Protein AF-A0AAD9TLR4-F1 (afdb_monomer_lite)

Structure (mmCIF, N/CA/C/O backbone):
data_AF-A0AAD9TLR4-F1
#
_entry.id   AF-A0AAD9TLR4-F1
#
loop_
_atom_site.group_PDB
_atom_site.id
_atom_site.type_symbol
_atom_site.label_atom_id
_atom_site.label_alt_id
_atom_site.label_comp_id
_atom_site.label_asym_id
_atom_site.label_entity_id
_atom_site.label_seq_id
_atom_site.pdbx_PDB_ins_code
_atom_site.Cartn_x
_atom_site.Cartn_y
_atom_site.Cartn_z
_atom_site.occupancy
_atom_site.B_iso_or_equiv
_atom_site.auth_seq_id
_atom_site.auth_comp_id
_atom_site.auth_asym_id
_atom_site.auth_atom_id
_atom_site.pdbx_PDB_model_num
ATOM 1 N N . MET A 1 1 ? 1.396 5.818 16.612 1.00 67.19 1 MET A N 1
ATOM 2 C CA . MET A 1 1 ? 1.342 5.418 15.187 1.00 67.19 1 MET A CA 1
ATOM 3 C C . MET A 1 1 ? 2.373 4.332 14.927 1.00 67.19 1 MET A C 1
ATOM 5 O O . MET A 1 1 ? 3.537 4.523 15.244 1.00 67.19 1 MET A O 1
ATOM 9 N N . HIS A 1 2 ? 1.950 3.187 14.399 1.00 85.06 2 HIS A N 1
ATOM 10 C CA . HIS A 1 2 ? 2.661 1.913 14.571 1.00 85.06 2 HIS A CA 1
ATOM 11 C C . HIS A 1 2 ? 3.662 1.538 13.461 1.00 85.06 2 HIS A C 1
ATOM 13 O O . HIS A 1 2 ? 4.118 0.403 13.390 1.00 85.06 2 HIS A O 1
ATOM 19 N N . GLY A 1 3 ? 3.988 2.463 12.552 1.00 85.38 3 GLY A N 1
ATOM 20 C CA . GLY A 1 3 ? 4.931 2.200 11.453 1.00 85.38 3 GLY A CA 1
ATOM 21 C C . GLY A 1 3 ? 4.460 1.154 10.429 1.00 85.38 3 GLY A C 1
ATOM 22 O O . GLY A 1 3 ? 5.223 0.777 9.539 1.00 85.38 3 GLY A O 1
ATOM 23 N N . GLN A 1 4 ? 3.209 0.695 10.516 1.00 89.25 4 GLN A N 1
ATOM 24 C CA . GLN A 1 4 ? 2.625 -0.270 9.593 1.00 89.25 4 GLN A CA 1
ATOM 25 C C . GLN A 1 4 ? 2.175 0.443 8.312 1.00 89.25 4 GLN A C 1
ATOM 27 O O . GLN A 1 4 ? 1.105 1.042 8.250 1.00 89.25 4 GLN A O 1
ATOM 32 N N . LYS A 1 5 ? 3.021 0.401 7.282 1.00 91.56 5 LYS A N 1
ATOM 33 C CA . LYS A 1 5 ? 2.683 0.909 5.948 1.00 91.56 5 LYS A CA 1
ATOM 34 C C . LYS A 1 5 ? 1.992 -0.189 5.144 1.00 91.56 5 LYS A C 1
ATOM 36 O O . LYS A 1 5 ? 2.439 -1.335 5.156 1.00 91.56 5 LYS A O 1
ATOM 41 N N . GLY A 1 6 ? 0.936 0.180 4.430 1.00 91.25 6 GLY A N 1
ATOM 42 C CA . GLY A 1 6 ? 0.197 -0.697 3.528 1.00 91.25 6 GLY A CA 1
ATOM 43 C C . GLY A 1 6 ? -0.170 0.031 2.241 1.00 91.25 6 GLY A C 1
ATOM 44 O O . GLY A 1 6 ? -0.122 1.260 2.178 1.00 91.25 6 GLY A O 1
ATOM 45 N N . VAL A 1 7 ? -0.517 -0.741 1.217 1.00 94.00 7 VAL A N 1
ATOM 46 C CA . VAL A 1 7 ? -1.128 -0.244 -0.019 1.00 94.00 7 VAL A CA 1
ATOM 47 C C . VAL A 1 7 ? -2.576 -0.712 -0.072 1.00 94.00 7 VAL A C 1
ATOM 49 O O . VAL A 1 7 ? -2.921 -1.739 0.514 1.00 94.00 7 VAL A O 1
ATOM 52 N N . LEU A 1 8 ? -3.420 0.038 -0.771 1.00 93.94 8 LEU A N 1
ATOM 53 C CA . LEU A 1 8 ? -4.795 -0.360 -1.032 1.00 93.94 8 LEU A CA 1
ATOM 54 C C . LEU A 1 8 ? -4.791 -1.504 -2.053 1.00 93.94 8 LEU A C 1
ATOM 56 O O . LEU A 1 8 ? -4.440 -1.289 -3.210 1.00 93.94 8 LEU A O 1
ATOM 60 N N . GLY A 1 9 ? -5.109 -2.719 -1.606 1.00 93.50 9 GLY A N 1
ATOM 61 C CA . GLY A 1 9 ? -5.111 -3.906 -2.468 1.00 93.50 9 GLY A CA 1
ATOM 62 C C . GLY A 1 9 ? -6.435 -4.127 -3.195 1.00 93.50 9 GLY A C 1
ATOM 63 O O . GLY A 1 9 ? -6.440 -4.595 -4.328 1.00 93.50 9 GLY A O 1
ATOM 64 N N . PHE A 1 10 ? -7.548 -3.786 -2.547 1.00 93.81 10 PHE A N 1
ATOM 65 C CA . PHE A 1 10 ? -8.885 -4.036 -3.062 1.00 93.81 10 PHE A CA 1
ATOM 66 C C . PHE A 1 10 ? -9.853 -2.952 -2.589 1.00 93.81 10 PHE A C 1
ATOM 68 O O . PHE A 1 10 ? -9.778 -2.514 -1.439 1.00 93.81 10 PHE A O 1
ATOM 75 N N . LEU A 1 11 ? -10.722 -2.517 -3.498 1.00 94.56 11 LEU A N 1
ATOM 76 C CA . LEU A 1 11 ? -11.818 -1.591 -3.245 1.00 94.56 11 LEU A CA 1
ATOM 77 C C . LEU A 1 11 ? -13.112 -2.341 -3.493 1.00 94.56 11 LEU A C 1
ATOM 79 O O . LEU A 1 11 ? -13.266 -2.966 -4.537 1.00 94.56 11 LEU A O 1
ATOM 83 N N . GLU A 1 12 ? -14.017 -2.258 -2.534 1.00 94.12 12 GLU A N 1
ATOM 84 C CA . GLU A 1 12 ? -15.252 -3.020 -2.541 1.00 94.12 12 GLU A CA 1
ATOM 85 C C . GLU A 1 12 ? -16.408 -2.123 -2.102 1.00 94.12 12 GLU A C 1
ATOM 87 O O . GLU A 1 12 ? -16.204 -1.145 -1.375 1.00 94.12 12 GLU A O 1
ATOM 92 N N . SER A 1 13 ? -17.617 -2.445 -2.553 1.00 94.75 13 SER A N 1
ATOM 93 C CA . SER A 1 13 ? -18.829 -1.734 -2.149 1.00 94.75 13 SER A CA 1
ATOM 94 C C . SER A 1 13 ? -19.187 -2.034 -0.691 1.00 94.75 13 SER A C 1
ATOM 96 O O . SER A 1 13 ? -18.968 -3.138 -0.193 1.00 94.75 13 SER A O 1
ATOM 98 N N . GLN A 1 14 ? -19.796 -1.062 -0.003 1.00 91.25 14 GLN A N 1
ATOM 99 C CA . GLN A 1 14 ? -20.159 -1.169 1.418 1.00 91.25 14 GLN A CA 1
ATOM 100 C C . GLN A 1 14 ? -21.026 -2.405 1.732 1.00 91.25 14 GLN A C 1
ATOM 102 O O . GLN A 1 14 ? -20.881 -3.005 2.793 1.00 91.25 14 GLN A O 1
ATOM 107 N N . GLU A 1 15 ? -21.893 -2.806 0.800 1.00 90.00 15 GLU A N 1
ATOM 108 C CA . GLU A 1 15 ? -22.786 -3.971 0.908 1.00 90.00 15 GLU A CA 1
ATOM 109 C C . GLU A 1 15 ? -22.059 -5.311 1.096 1.00 90.00 15 GLU A C 1
ATOM 111 O O . GLU A 1 15 ? -22.599 -6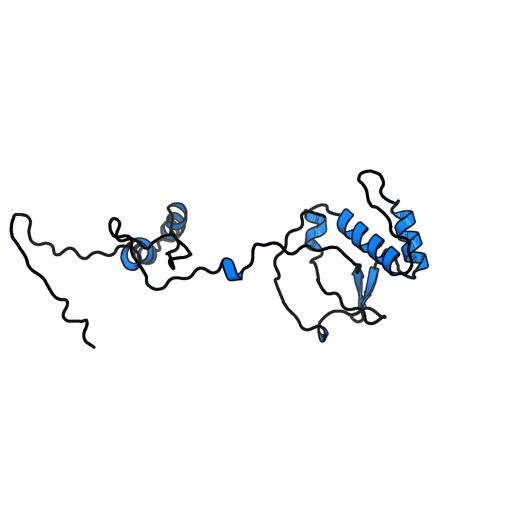.225 1.715 1.00 90.00 15 GLU A O 1
ATOM 116 N N . ASN A 1 16 ? -20.820 -5.415 0.614 1.00 89.94 16 ASN A N 1
ATOM 117 C CA . ASN A 1 16 ? -20.020 -6.635 0.692 1.00 89.94 16 ASN A CA 1
ATOM 118 C C . ASN A 1 16 ? -19.161 -6.693 1.969 1.00 89.94 16 ASN A C 1
ATOM 120 O O . ASN A 1 16 ? -18.544 -7.723 2.262 1.00 89.94 16 ASN A O 1
ATOM 124 N N . PHE A 1 17 ? -19.110 -5.612 2.755 1.00 90.88 17 PHE A N 1
ATOM 125 C CA . PHE A 1 17 ? -18.372 -5.594 4.013 1.00 90.88 17 PHE A CA 1
ATOM 126 C C . PHE A 1 17 ? -19.156 -6.258 5.155 1.00 90.88 17 PHE A C 1
ATOM 128 O O . PHE A 1 17 ? -20.384 -6.186 5.225 1.00 90.88 17 PHE A O 1
ATOM 135 N N . PRO A 1 18 ? -18.453 -6.878 6.120 1.00 89.88 18 PRO A N 1
ATOM 136 C CA . PRO A 1 18 ? -19.094 -7.382 7.322 1.00 89.88 18 PRO A CA 1
ATOM 137 C C . PRO A 1 18 ? -19.603 -6.220 8.182 1.00 89.88 18 PRO A C 1
ATOM 139 O O . PRO A 1 18 ? -18.834 -5.330 8.544 1.00 89.88 18 PRO A O 1
ATOM 142 N N . PHE A 1 19 ? -20.874 -6.275 8.571 1.00 89.69 19 PHE A N 1
ATOM 143 C CA . PHE A 1 19 ? -21.489 -5.296 9.464 1.00 89.69 19 PHE A CA 1
ATOM 144 C C . PHE A 1 19 ? -21.692 -5.854 10.878 1.00 89.69 19 PHE A C 1
ATOM 146 O O . PHE A 1 19 ? -21.938 -7.051 11.082 1.00 89.69 19 PHE A O 1
ATOM 153 N N . ALA A 1 20 ? -21.562 -4.968 11.863 1.00 87.88 20 ALA A N 1
ATOM 154 C CA . ALA A 1 20 ? -21.878 -5.228 13.262 1.00 87.88 20 ALA A CA 1
ATOM 155 C C . ALA A 1 20 ? -23.398 -5.330 13.491 1.00 87.88 20 ALA A C 1
ATOM 157 O O . ALA A 1 20 ? -24.192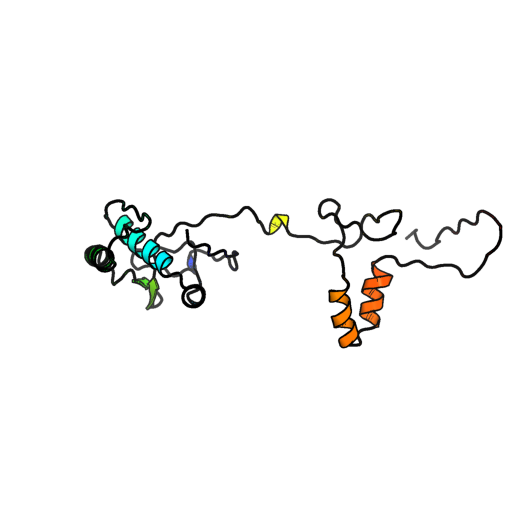 -4.921 12.646 1.00 87.88 20 ALA A O 1
ATOM 158 N N . ILE A 1 21 ? -23.821 -5.814 14.663 1.00 85.25 21 ILE A N 1
ATOM 159 C CA . ILE A 1 21 ? -25.248 -5.920 15.043 1.00 85.25 21 ILE A CA 1
ATOM 160 C C . ILE A 1 21 ? -25.938 -4.543 15.019 1.00 85.25 21 ILE A C 1
ATOM 162 O O . ILE A 1 21 ? -27.121 -4.425 14.722 1.00 85.25 21 ILE A O 1
ATOM 166 N N . GLN A 1 22 ? -25.171 -3.494 15.289 1.00 85.25 22 GLN A N 1
ATOM 167 C CA . GLN A 1 22 ? -25.566 -2.093 15.313 1.00 85.25 22 GLN A CA 1
ATOM 168 C C . GLN A 1 22 ? -25.554 -1.463 13.908 1.00 85.25 22 GLN A C 1
ATOM 170 O O . GLN A 1 22 ? -25.827 -0.276 13.775 1.00 85.25 22 GLN A O 1
ATOM 175 N N . GLY A 1 23 ? -25.205 -2.227 12.865 1.00 88.38 23 GLY A N 1
ATOM 176 C CA . GLY A 1 23 ? -25.118 -1.755 11.481 1.00 88.38 23 GLY A CA 1
ATOM 177 C C . GLY A 1 23 ? -23.812 -1.038 11.125 1.00 88.38 23 GLY A C 1
ATOM 178 O O . GLY A 1 23 ? -23.711 -0.468 10.044 1.00 88.38 23 GLY A O 1
ATOM 179 N N . ILE A 1 24 ? -22.803 -1.055 12.004 1.00 89.69 24 ILE A N 1
ATOM 180 C CA . ILE A 1 24 ? -21.504 -0.419 11.739 1.00 89.69 24 ILE A CA 1
ATOM 181 C C . ILE A 1 24 ? -20.732 -1.245 10.711 1.00 89.69 24 ILE A C 1
ATOM 183 O O . ILE A 1 24 ? -20.536 -2.448 10.896 1.00 89.69 24 ILE A O 1
ATOM 187 N N . VAL A 1 25 ? -20.267 -0.579 9.657 1.00 91.88 25 VAL A N 1
ATOM 188 C CA . VAL A 1 25 ? -19.442 -1.157 8.593 1.00 91.88 25 VAL A CA 1
ATOM 189 C C . VAL A 1 25 ? -18.025 -0.581 8.707 1.00 91.88 25 VAL A C 1
ATOM 191 O O . VAL A 1 25 ? -17.897 0.625 8.917 1.00 91.88 25 VAL A O 1
ATOM 194 N N . PRO A 1 26 ? -16.958 -1.394 8.620 1.00 91.62 26 PRO A N 1
ATOM 195 C CA . PRO A 1 26 ? -15.590 -0.892 8.698 1.00 91.62 26 PRO A CA 1
ATOM 196 C C . PRO A 1 26 ? -15.157 -0.201 7.397 1.00 91.62 26 PRO A C 1
ATOM 198 O O . PRO A 1 26 ? -15.421 -0.708 6.311 1.00 91.62 26 PRO A O 1
ATOM 201 N N . ASP A 1 27 ? -14.396 0.889 7.516 1.00 92.25 27 ASP A N 1
ATOM 202 C CA . ASP A 1 27 ? -13.810 1.586 6.358 1.00 92.25 27 ASP A CA 1
ATOM 203 C C . ASP A 1 27 ? -12.552 0.888 5.812 1.00 92.25 27 ASP A C 1
ATOM 205 O O . ASP A 1 27 ? -12.273 0.901 4.615 1.00 92.25 27 ASP A O 1
ATOM 209 N N . VAL A 1 28 ? -11.748 0.298 6.705 1.00 92.31 28 VAL A N 1
ATOM 210 C CA . VAL A 1 28 ? -10.468 -0.343 6.373 1.00 92.31 28 VAL A CA 1
ATOM 211 C C . VAL A 1 28 ? -10.392 -1.705 7.048 1.00 92.31 28 VAL A C 1
ATOM 213 O O . VAL A 1 28 ? -10.573 -1.826 8.259 1.00 92.31 28 VAL A O 1
ATOM 216 N N . VAL A 1 29 ? -10.061 -2.732 6.265 1.00 91.38 29 VAL A N 1
ATOM 217 C CA . VAL A 1 29 ? -9.843 -4.098 6.752 1.00 91.38 29 VAL A CA 1
ATOM 218 C C . VAL A 1 29 ? -8.363 -4.441 6.651 1.00 91.38 29 VAL A C 1
ATOM 220 O O . VAL A 1 29 ? -7.744 -4.306 5.597 1.00 91.38 29 VAL A O 1
ATOM 223 N N . ILE A 1 30 ? -7.792 -4.899 7.764 1.00 90.38 30 ILE A N 1
ATOM 224 C CA . ILE A 1 30 ? -6.380 -5.274 7.865 1.00 90.38 30 ILE A CA 1
ATOM 225 C C . ILE A 1 30 ? -6.276 -6.784 8.045 1.00 90.38 30 ILE A C 1
ATOM 227 O O . ILE A 1 30 ? -6.996 -7.389 8.838 1.00 90.38 30 ILE A O 1
ATOM 231 N N . ASN A 1 31 ? -5.338 -7.393 7.324 1.00 90.12 31 ASN A N 1
ATOM 232 C CA . ASN A 1 31 ? -5.044 -8.812 7.458 1.00 90.12 31 ASN A CA 1
ATOM 233 C C . ASN A 1 31 ? -4.431 -9.120 8.847 1.00 90.12 31 ASN A C 1
ATOM 235 O O . ASN A 1 31 ? -3.390 -8.540 9.185 1.00 90.12 31 ASN A O 1
ATOM 239 N N . PRO A 1 32 ? -4.992 -10.071 9.626 1.00 89.31 32 PRO A N 1
ATOM 240 C CA . PRO A 1 32 ? -4.458 -10.442 10.936 1.00 89.31 32 PRO A CA 1
ATOM 241 C C . PRO A 1 32 ? -3.020 -10.981 10.898 1.00 89.31 32 PRO A C 1
ATOM 243 O O . PRO A 1 32 ? -2.297 -10.857 11.886 1.00 89.31 32 PRO A O 1
ATOM 246 N N . HIS A 1 33 ? -2.555 -11.523 9.767 1.00 89.31 33 HIS A N 1
ATOM 247 C CA . HIS A 1 33 ? -1.186 -12.038 9.636 1.00 89.31 33 HIS A CA 1
ATOM 248 C C . HIS A 1 33 ? -0.101 -10.974 9.853 1.00 89.31 33 HIS A C 1
ATOM 250 O O . HIS A 1 33 ? 1.045 -11.309 10.156 1.00 89.31 33 HIS A O 1
ATOM 256 N N . ALA A 1 34 ? -0.443 -9.689 9.738 1.00 85.50 34 ALA A N 1
ATOM 257 C CA . ALA A 1 34 ? 0.519 -8.614 9.915 1.00 85.50 34 ALA A CA 1
ATOM 258 C C . ALA A 1 34 ? 0.896 -8.350 11.387 1.00 85.50 34 ALA A C 1
ATOM 260 O O . ALA A 1 34 ? 1.931 -7.727 11.626 1.00 85.50 34 ALA A O 1
ATOM 261 N N . PHE A 1 35 ? 0.108 -8.820 12.363 1.00 87.00 35 PHE A N 1
ATOM 262 C CA . PHE A 1 35 ? 0.340 -8.525 13.784 1.00 87.00 35 PHE A CA 1
ATOM 263 C C . PHE A 1 35 ? 1.389 -9.426 14.454 1.00 87.00 35 PHE A C 1
ATOM 265 O O . PHE A 1 35 ? 2.285 -8.871 15.094 1.00 87.00 35 PHE A O 1
ATOM 272 N N . PRO A 1 36 ? 1.363 -10.771 14.301 1.00 88.06 36 PRO A N 1
ATOM 273 C CA . PRO A 1 36 ? 2.336 -11.639 14.967 1.00 88.06 36 PRO A CA 1
ATOM 274 C C . PRO A 1 36 ? 3.767 -11.394 14.485 1.00 88.06 36 PRO A C 1
ATOM 276 O O . PRO A 1 36 ? 4.684 -11.287 15.292 1.00 88.06 36 PRO A O 1
ATOM 279 N N . SER A 1 37 ? 3.951 -11.245 13.169 1.00 86.31 37 SER A N 1
ATOM 280 C CA . SER A 1 37 ? 5.276 -11.070 12.561 1.00 86.31 37 SER A CA 1
ATOM 281 C C . SER A 1 37 ? 5.928 -9.736 12.926 1.00 86.31 37 SER A C 1
ATOM 283 O O . SER A 1 37 ? 7.147 -9.673 13.055 1.00 86.31 37 SER A O 1
ATOM 285 N N . ARG A 1 38 ? 5.135 -8.671 13.092 1.00 85.00 38 ARG A N 1
ATOM 286 C CA . ARG A 1 38 ? 5.650 -7.321 13.362 1.00 85.00 38 ARG A CA 1
ATOM 287 C C . ARG A 1 38 ? 5.657 -6.953 14.843 1.00 85.00 38 ARG A C 1
ATOM 289 O O . ARG A 1 38 ? 6.166 -5.891 15.175 1.00 85.00 38 ARG A O 1
ATOM 296 N N . GLN A 1 39 ? 5.091 -7.804 15.704 1.00 86.75 39 GLN A N 1
ATOM 297 C CA . GLN A 1 39 ? 5.020 -7.605 17.154 1.00 86.75 39 GLN A CA 1
ATOM 298 C C . GLN A 1 39 ? 4.444 -6.229 17.538 1.00 86.75 39 GLN A C 1
ATOM 300 O O . GLN A 1 39 ? 5.035 -5.478 18.308 1.00 86.75 39 GLN A O 1
ATOM 305 N N . ILE A 1 40 ? 3.259 -5.903 17.003 1.00 86.94 40 ILE A N 1
ATOM 306 C CA . ILE A 1 40 ? 2.573 -4.616 17.233 1.00 86.94 40 ILE A CA 1
ATOM 307 C C . ILE A 1 40 ? 1.262 -4.822 18.025 1.00 86.94 40 ILE A C 1
ATOM 309 O O . ILE A 1 40 ? 0.172 -4.611 17.488 1.00 86.94 40 ILE A O 1
ATOM 313 N N . PRO A 1 41 ? 1.313 -5.236 19.306 1.00 86.56 41 PRO A N 1
ATOM 314 C CA . PRO A 1 41 ? 0.107 -5.389 20.126 1.00 86.56 41 PRO A CA 1
ATOM 315 C C . PRO A 1 41 ? -0.538 -4.038 20.474 1.00 86.56 41 PRO A C 1
ATOM 317 O O . PRO A 1 41 ? -1.745 -3.966 20.700 1.00 86.56 41 PRO A O 1
ATOM 320 N N . ALA A 1 42 ? 0.248 -2.959 20.471 1.00 87.75 42 ALA A N 1
ATOM 321 C CA . ALA A 1 42 ? -0.211 -1.615 20.809 1.00 87.75 42 ALA A CA 1
ATOM 322 C C . ALA A 1 42 ? -1.300 -1.091 19.854 1.00 87.75 42 ALA A C 1
ATOM 324 O O . ALA A 1 42 ? -2.201 -0.389 20.292 1.00 87.75 42 ALA A O 1
ATOM 325 N N . GLN A 1 43 ? -1.302 -1.504 18.582 1.00 89.62 43 GLN A N 1
ATOM 326 C CA . GLN A 1 43 ? -2.343 -1.106 17.627 1.00 89.62 43 GLN A CA 1
ATOM 327 C C . GLN A 1 43 ? -3.699 -1.745 17.939 1.00 89.62 43 GLN A C 1
ATOM 329 O O . GLN A 1 43 ? -4.738 -1.110 17.780 1.00 89.62 43 GLN A O 1
ATOM 334 N N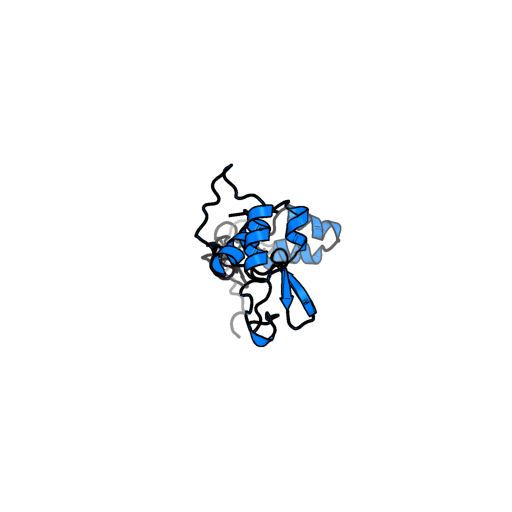 . LEU A 1 44 ? -3.698 -2.991 18.426 1.00 88.81 44 LEU A N 1
ATOM 335 C CA . LEU A 1 44 ? -4.921 -3.635 18.911 1.00 88.81 44 LEU A CA 1
ATOM 336 C C . LEU A 1 44 ? -5.407 -2.961 20.195 1.00 88.81 44 LEU A C 1
ATOM 338 O O . LEU A 1 44 ? -6.611 -2.783 20.376 1.00 88.81 44 LEU A O 1
ATOM 342 N N . LEU A 1 45 ? -4.476 -2.571 21.069 1.00 88.88 45 LEU A N 1
ATOM 343 C CA . LEU A 1 45 ? -4.797 -1.853 22.297 1.00 88.88 45 LEU A CA 1
ATOM 344 C C . LEU A 1 45 ? -5.395 -0.470 22.004 1.00 88.88 45 LEU A C 1
ATOM 346 O O . LEU A 1 45 ? -6.391 -0.105 22.620 1.00 88.88 45 LEU A O 1
ATOM 350 N N . GLU A 1 46 ? -4.842 0.255 21.029 1.00 90.19 46 GLU A N 1
ATOM 351 C CA . GLU A 1 46 ? -5.359 1.536 20.536 1.00 90.19 46 GLU A CA 1
ATOM 352 C C . GLU A 1 46 ? -6.795 1.380 20.021 1.00 90.19 46 GLU A C 1
ATOM 354 O O . GLU A 1 46 ? -7.676 2.128 20.440 1.00 90.19 46 GLU A O 1
ATOM 359 N N . ALA A 1 47 ? -7.060 0.367 19.188 1.00 90.69 47 ALA A N 1
ATOM 360 C CA . ALA A 1 47 ? -8.401 0.098 18.668 1.00 90.69 47 ALA A CA 1
ATOM 361 C C . ALA A 1 47 ? -9.406 -0.235 19.789 1.00 90.69 47 ALA A C 1
ATOM 363 O O . ALA A 1 47 ? -10.535 0.265 19.795 1.00 90.69 47 ALA A O 1
ATOM 364 N N . ALA A 1 48 ? -8.995 -1.055 20.763 1.00 90.31 48 ALA A N 1
ATOM 365 C CA . ALA A 1 48 ? -9.815 -1.429 21.914 1.00 90.31 48 ALA A CA 1
ATOM 366 C C . ALA A 1 48 ? -10.110 -0.226 22.825 1.00 90.31 48 ALA A C 1
ATOM 368 O O . ALA A 1 48 ? -11.257 -0.000 23.220 1.00 90.31 48 ALA A O 1
ATOM 369 N N . LEU A 1 49 ? -9.090 0.581 23.124 1.00 90.31 49 LEU A N 1
ATOM 370 C CA . LEU A 1 49 ? -9.224 1.797 23.914 1.00 90.31 49 LEU A CA 1
ATOM 371 C C . LEU A 1 49 ? -10.110 2.824 23.198 1.00 90.31 49 LEU A C 1
ATOM 373 O O . LEU A 1 49 ? -11.041 3.356 23.801 1.00 90.31 49 LEU A O 1
ATOM 377 N N . GLY A 1 50 ? -9.862 3.060 21.910 1.00 91.06 50 GLY A N 1
ATOM 378 C CA . GLY A 1 50 ? -10.639 3.969 21.075 1.00 91.06 50 GLY A CA 1
ATOM 379 C C . GLY A 1 50 ? -12.117 3.586 21.035 1.00 91.06 50 GLY A C 1
ATOM 380 O O . GLY A 1 50 ? -12.981 4.453 21.168 1.00 91.06 50 GLY A O 1
ATOM 381 N N . LYS A 1 51 ? -12.428 2.286 20.957 1.00 90.69 51 LYS A N 1
ATOM 382 C CA . LYS A 1 51 ? -13.810 1.793 21.026 1.00 90.69 51 LYS A CA 1
ATOM 383 C C . LYS A 1 51 ? -14.454 2.060 22.381 1.00 90.69 51 LYS A C 1
ATOM 385 O O . LYS A 1 51 ? -15.578 2.554 22.435 1.00 90.69 51 LYS A O 1
ATOM 390 N N . GLY A 1 52 ? -13.736 1.787 23.470 1.00 90.00 52 GLY A N 1
ATOM 391 C CA . GLY A 1 52 ? -14.211 2.093 24.818 1.00 90.00 52 GLY A CA 1
ATOM 392 C C . GLY A 1 52 ? -14.498 3.585 25.017 1.00 90.00 52 GLY A C 1
ATOM 393 O O . GLY A 1 52 ? -15.429 3.934 25.740 1.00 90.00 52 GLY A O 1
ATOM 394 N N . ILE A 1 53 ? -13.719 4.470 24.386 1.00 90.50 53 ILE A N 1
ATOM 395 C CA . ILE A 1 53 ? -13.944 5.923 24.409 1.00 90.50 53 ILE A CA 1
ATOM 396 C C . ILE A 1 53 ? -15.183 6.286 23.581 1.00 90.50 53 ILE A C 1
ATOM 398 O O . ILE A 1 53 ? -16.056 6.991 24.080 1.00 90.50 53 ILE A O 1
ATOM 402 N N . ALA A 1 54 ? -15.313 5.747 22.366 1.00 89.75 54 ALA A N 1
ATOM 403 C CA . ALA A 1 54 ? -16.459 5.999 21.489 1.00 89.75 54 ALA A CA 1
ATOM 404 C C . ALA A 1 54 ? -17.807 5.583 22.110 1.00 89.75 54 ALA A C 1
ATOM 406 O O . ALA A 1 54 ? -18.824 6.219 21.855 1.00 89.75 54 ALA A O 1
ATOM 407 N N . CYS A 1 55 ? -17.816 4.558 22.966 1.00 87.25 55 CYS A N 1
ATOM 408 C CA . CYS A 1 55 ? -19.020 4.058 23.639 1.00 87.25 55 CYS A CA 1
ATOM 409 C C . CYS A 1 55 ? -19.381 4.809 24.941 1.00 87.25 55 CYS A C 1
ATOM 411 O O . CYS A 1 55 ? -20.144 4.287 25.749 1.00 87.25 55 CYS A O 1
ATOM 413 N N . GLY A 1 56 ? -18.832 6.009 25.169 1.00 84.00 56 GLY A N 1
ATOM 414 C CA . GLY A 1 56 ? -19.135 6.841 26.347 1.00 84.00 56 GLY A CA 1
ATOM 415 C C . GLY A 1 56 ? -18.001 6.944 27.370 1.00 84.00 56 GLY A C 1
ATOM 416 O O . GLY A 1 56 ? -18.227 7.312 28.522 1.00 84.00 56 GLY A O 1
ATOM 417 N N . GLY A 1 57 ? -16.774 6.606 26.975 1.00 82.12 57 GLY A N 1
ATOM 418 C CA . GLY A 1 57 ? -15.590 6.802 27.804 1.00 82.12 57 GLY A CA 1
ATOM 419 C C . GLY A 1 57 ? -15.021 8.217 27.723 1.00 82.12 57 GLY A C 1
ATOM 420 O O . GLY A 1 57 ? -15.226 8.948 26.759 1.00 82.12 57 GLY A O 1
ATOM 421 N N . LEU A 1 58 ? -14.230 8.588 28.729 1.00 83.31 58 LEU A N 1
ATOM 422 C CA . LEU A 1 58 ? -13.465 9.835 28.717 1.00 83.31 58 LEU A CA 1
ATOM 423 C C . LEU A 1 58 ? -12.265 9.721 27.774 1.00 83.31 58 LEU A C 1
ATOM 425 O O . LEU A 1 58 ? -11.652 8.657 27.668 1.00 83.31 58 LEU A O 1
ATOM 429 N N . LYS A 1 59 ? -11.887 10.837 27.142 1.00 84.31 59 LYS A N 1
ATOM 430 C CA . LYS A 1 59 ? -10.653 10.930 26.355 1.00 84.31 59 LYS A CA 1
ATOM 431 C C . LYS A 1 59 ? -9.462 10.539 27.234 1.00 84.31 59 LYS A C 1
ATOM 433 O O . LYS A 1 59 ? -9.245 11.140 28.284 1.00 84.31 59 LYS A O 1
ATOM 438 N N . LYS A 1 60 ? -8.689 9.547 26.792 1.00 83.31 60 LYS A N 1
ATOM 439 C CA . LYS A 1 60 ? -7.454 9.117 27.455 1.00 83.31 60 LYS A CA 1
ATOM 440 C C . LYS A 1 60 ? -6.251 9.494 26.604 1.00 83.31 60 LYS A C 1
ATOM 442 O O . LYS A 1 60 ? -6.314 9.446 25.377 1.00 83.31 60 LYS A O 1
ATOM 447 N N . TYR A 1 61 ? -5.177 9.882 27.275 1.00 83.88 61 TYR A N 1
ATOM 448 C CA . TYR A 1 61 ? -3.878 10.087 26.655 1.00 83.88 61 TYR A CA 1
ATOM 449 C C . TYR A 1 61 ? -3.064 8.816 26.847 1.00 83.88 61 TYR A C 1
ATOM 451 O O . TYR A 1 61 ? -2.972 8.318 27.965 1.00 83.88 61 TYR A O 1
ATOM 459 N N . ASP A 1 62 ? -2.508 8.302 25.758 1.00 81.75 62 ASP A N 1
ATOM 460 C CA . ASP A 1 62 ? -1.598 7.160 25.777 1.00 81.75 62 ASP A CA 1
ATOM 461 C C . ASP A 1 62 ? -0.174 7.688 25.580 1.00 81.75 62 ASP A C 1
ATOM 463 O O . ASP A 1 62 ? 0.396 7.638 24.489 1.00 81.75 62 ASP A O 1
ATOM 467 N N . SER A 1 63 ? 0.350 8.360 26.611 1.00 85.69 63 SER A N 1
ATOM 468 C CA . SER A 1 63 ? 1.723 8.860 26.581 1.00 85.69 63 SER A CA 1
ATOM 469 C C . SER A 1 63 ? 2.703 7.716 26.859 1.00 85.69 63 SER A C 1
ATOM 471 O O . SER A 1 63 ? 2.349 6.742 27.534 1.00 85.69 63 SER A O 1
ATOM 473 N N . PRO A 1 64 ? 3.954 7.813 26.370 1.00 83.06 64 PRO A N 1
ATOM 474 C CA . PRO A 1 64 ? 4.972 6.823 26.688 1.00 83.06 64 PRO A CA 1
ATOM 475 C C . PRO A 1 64 ? 5.052 6.602 28.204 1.00 83.06 64 PRO A C 1
ATOM 477 O O . PRO A 1 64 ? 5.129 7.565 28.965 1.00 83.06 64 PRO A O 1
ATOM 480 N N . PHE A 1 65 ? 5.028 5.336 28.630 1.00 81.75 65 PHE A N 1
ATOM 481 C CA . PHE A 1 65 ? 5.121 4.900 30.033 1.00 81.75 65 PHE A CA 1
ATOM 482 C C . PHE A 1 65 ? 3.922 5.222 30.950 1.00 81.75 65 PHE A C 1
ATOM 484 O O . PHE A 1 65 ? 3.938 4.810 32.107 1.00 81.75 65 PHE A O 1
ATOM 491 N N . SER A 1 66 ? 2.864 5.882 30.463 1.00 78.31 66 SER A N 1
ATOM 492 C CA . SER A 1 66 ? 1.630 6.151 31.227 1.00 78.31 66 SER A CA 1
ATOM 493 C C . SER A 1 66 ? 0.405 5.542 30.541 1.00 78.31 66 SER A C 1
ATOM 495 O O . SER A 1 66 ? -0.602 6.197 30.278 1.00 78.31 66 SER A O 1
ATOM 497 N N . THR A 1 67 ? 0.506 4.259 30.211 1.00 72.00 67 THR A N 1
ATOM 498 C CA . THR A 1 67 ? -0.552 3.549 29.495 1.00 72.00 67 THR A CA 1
ATOM 499 C C . THR A 1 67 ? -1.614 3.040 30.475 1.00 72.00 67 THR A C 1
ATOM 501 O O . THR A 1 67 ? -1.253 2.451 31.502 1.00 72.00 67 THR A O 1
ATOM 504 N N . PRO A 1 68 ? -2.920 3.191 30.187 1.00 77.56 68 PRO A N 1
ATOM 505 C CA . PRO A 1 68 ? -3.958 2.572 31.004 1.00 77.56 68 PRO A CA 1
ATOM 506 C C . PRO A 1 68 ? -3.770 1.049 31.046 1.00 77.56 68 PRO A C 1
ATOM 508 O O . PRO A 1 68 ? -3.442 0.429 30.035 1.00 77.56 68 PRO A O 1
ATOM 511 N N . SER A 1 69 ? -3.987 0.438 32.216 1.00 84.62 69 SER A N 1
ATOM 512 C CA . SER A 1 69 ? -3.860 -1.014 32.358 1.00 84.62 69 SER A CA 1
ATOM 513 C C . SER A 1 69 ? -4.842 -1.745 31.437 1.00 84.62 69 SER A C 1
ATOM 515 O O . SER A 1 69 ? -5.967 -1.292 31.199 1.00 84.62 69 SER A O 1
ATOM 517 N N . PHE A 1 70 ? -4.422 -2.904 30.929 1.00 84.69 70 PHE A N 1
ATOM 518 C CA . PHE A 1 70 ? -5.252 -3.756 30.075 1.00 84.69 70 PHE A CA 1
ATOM 519 C C . PHE A 1 70 ? -6.603 -4.093 30.730 1.00 84.69 70 PHE A C 1
ATOM 521 O O . PHE A 1 70 ? -7.647 -4.084 30.071 1.00 84.69 70 PHE A O 1
ATOM 528 N N . ASP A 1 71 ? -6.598 -4.309 32.045 1.00 87.56 71 ASP A N 1
ATOM 529 C CA . ASP A 1 71 ? -7.802 -4.597 32.824 1.00 87.56 71 ASP A CA 1
ATOM 530 C C . ASP A 1 71 ? -8.762 -3.406 32.859 1.00 87.56 71 ASP A C 1
ATOM 532 O O . ASP A 1 71 ? -9.969 -3.581 32.701 1.00 87.56 71 ASP A O 1
ATOM 536 N N . ALA A 1 72 ? -8.245 -2.178 32.974 1.00 86.62 72 ALA A N 1
ATOM 537 C CA . ALA A 1 72 ? -9.072 -0.975 32.951 1.00 86.62 72 ALA A CA 1
ATOM 538 C C . ALA A 1 72 ? -9.749 -0.765 31.587 1.00 86.62 72 ALA A C 1
ATOM 540 O O . ALA A 1 72 ? -10.899 -0.325 31.529 1.00 86.62 72 ALA A O 1
ATOM 541 N N . ILE A 1 73 ? -9.059 -1.089 30.487 1.00 87.50 73 ILE A N 1
ATOM 542 C CA . ILE A 1 73 ? -9.632 -1.041 29.132 1.00 87.50 73 ILE A CA 1
ATOM 543 C C . ILE A 1 73 ? -10.699 -2.128 28.974 1.00 87.50 73 ILE A C 1
ATOM 545 O O . ILE A 1 73 ? -11.789 -1.866 28.464 1.00 87.50 73 ILE A O 1
ATOM 549 N N . THR A 1 74 ? -10.412 -3.338 29.453 1.00 88.12 74 THR A N 1
ATOM 550 C CA . THR A 1 74 ? -11.341 -4.469 29.377 1.00 88.12 74 THR A CA 1
ATOM 551 C C . THR A 1 74 ? -12.610 -4.206 30.184 1.00 88.12 74 THR A C 1
ATOM 553 O O . THR A 1 74 ? -13.704 -4.449 29.681 1.00 88.12 74 THR A O 1
ATOM 556 N N . GLU A 1 75 ? -12.498 -3.648 31.391 1.00 88.19 75 GLU A N 1
ATOM 557 C CA . GLU A 1 75 ? -13.656 -3.289 32.214 1.00 88.19 75 GLU A CA 1
ATOM 558 C C . GLU A 1 75 ? -14.487 -2.173 31.570 1.00 88.19 75 GLU A C 1
ATOM 560 O O . GLU A 1 75 ? -15.715 -2.232 31.570 1.00 88.19 75 GLU A O 1
ATOM 565 N N . GLN A 1 76 ? -13.839 -1.183 30.950 1.00 87.31 76 GLN A N 1
ATOM 566 C CA . GLN A 1 76 ? -14.537 -0.136 30.204 1.00 87.31 76 GLN A CA 1
ATOM 567 C C . GLN A 1 76 ? -15.336 -0.712 29.024 1.00 87.31 76 GLN A C 1
ATOM 569 O O . GLN A 1 76 ? -16.492 -0.345 28.824 1.00 87.31 76 GLN A O 1
ATOM 574 N N . LEU A 1 77 ? -14.757 -1.651 28.274 1.00 88.75 77 LEU A N 1
ATOM 575 C CA . LEU A 1 77 ? -15.449 -2.342 27.182 1.00 88.75 77 LEU A CA 1
ATOM 576 C C . LEU A 1 77 ? -16.574 -3.248 27.689 1.00 88.75 77 LEU A C 1
ATOM 578 O O . LEU A 1 77 ? -17.636 -3.300 27.072 1.00 88.75 77 LEU A O 1
ATOM 582 N N . ARG A 1 78 ? -16.375 -3.908 28.835 1.00 89.31 78 ARG A N 1
ATOM 583 C CA . ARG A 1 78 ? -17.393 -4.747 29.475 1.00 89.31 78 ARG A CA 1
ATOM 584 C C . ARG A 1 78 ? -18.611 -3.926 29.890 1.00 89.31 78 ARG A C 1
ATOM 586 O O . ARG A 1 78 ? -19.734 -4.369 29.673 1.00 89.31 78 ARG A O 1
ATOM 593 N N . ARG A 1 79 ? -18.406 -2.716 30.425 1.00 87.38 79 ARG A N 1
ATOM 594 C CA . ARG A 1 79 ? -19.494 -1.766 30.735 1.00 87.38 79 ARG A CA 1
ATOM 595 C C . ARG A 1 79 ? -20.284 -1.359 29.493 1.00 87.38 79 ARG A C 1
ATOM 597 O O . ARG A 1 79 ? -21.486 -1.157 29.590 1.00 87.38 79 ARG A O 1
ATOM 604 N N . ALA A 1 80 ? -19.622 -1.293 28.341 1.00 84.88 80 ALA A N 1
ATOM 605 C CA . ALA A 1 80 ? -20.250 -1.033 27.048 1.00 84.88 80 ALA A CA 1
ATOM 606 C C . ALA A 1 80 ? -20.854 -2.293 26.385 1.00 84.88 80 ALA A C 1
ATOM 608 O O . ALA A 1 80 ? -21.355 -2.210 25.269 1.00 84.88 80 ALA A O 1
ATOM 609 N N . GLY A 1 81 ? -20.817 -3.457 27.045 1.00 85.38 81 GLY A N 1
ATOM 610 C CA . GLY A 1 81 ? -21.397 -4.704 26.536 1.00 85.38 81 GLY A CA 1
ATOM 611 C C . G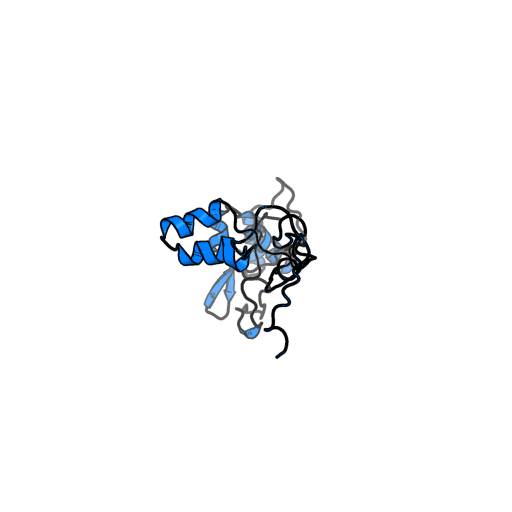LY A 1 81 ? -20.520 -5.472 25.540 1.00 85.38 81 GLY A C 1
ATOM 612 O O . GLY A 1 81 ? -20.995 -6.427 24.930 1.00 85.38 81 GLY A O 1
ATOM 613 N N . PHE A 1 82 ? -19.243 -5.105 25.378 1.00 85.12 82 PHE A N 1
ATOM 614 C CA . PHE A 1 82 ? -18.316 -5.773 24.458 1.00 85.12 82 PHE A CA 1
ATOM 615 C C . PHE A 1 82 ? -17.380 -6.753 25.175 1.00 85.12 82 PHE A C 1
ATOM 617 O O . PHE A 1 82 ? -16.824 -6.463 26.235 1.00 85.12 82 PHE A O 1
ATOM 624 N N . SER A 1 83 ? -17.118 -7.906 24.553 1.00 80.19 83 SER A N 1
ATOM 625 C CA . SER A 1 83 ? -16.167 -8.904 25.056 1.00 80.19 83 SER A CA 1
ATOM 626 C C . SER A 1 83 ? -14.749 -8.618 24.548 1.00 80.19 83 SER A C 1
ATOM 628 O O . SER A 1 83 ? -14.436 -8.921 23.398 1.00 80.19 83 SER A O 1
ATOM 630 N N . LYS A 1 84 ? -13.880 -8.031 25.387 1.00 75.50 84 LYS A N 1
ATOM 631 C CA . LYS A 1 84 ? -12.459 -7.731 25.071 1.00 75.50 84 LYS A CA 1
ATOM 632 C C . LYS A 1 84 ? -12.244 -6.984 23.735 1.00 75.50 84 LYS A C 1
ATOM 634 O O . LYS A 1 84 ? -11.228 -7.168 23.074 1.00 75.50 84 LYS A O 1
ATOM 639 N N . GLY A 1 85 ? -13.216 -6.171 23.312 1.00 76.00 85 GLY A N 1
ATOM 640 C CA . GLY A 1 85 ? -13.161 -5.408 22.055 1.00 76.00 85 GLY A CA 1
ATOM 641 C C . GLY A 1 85 ? -13.494 -6.212 20.791 1.00 76.00 85 GLY A C 1
ATOM 642 O O . GLY A 1 85 ? -13.524 -5.642 19.702 1.00 76.00 85 GLY A O 1
ATOM 643 N N . MET A 1 86 ? -13.788 -7.508 20.922 1.00 83.25 86 MET A N 1
ATOM 644 C CA . MET A 1 86 ? -14.325 -8.325 19.837 1.00 83.25 86 MET A CA 1
ATOM 645 C C . MET A 1 86 ? -15.825 -8.099 19.690 1.00 83.25 86 MET A C 1
ATOM 647 O O . MET A 1 86 ? -16.553 -7.948 20.673 1.00 83.25 86 MET A O 1
ATOM 651 N N . GLU A 1 87 ? -16.278 -8.118 18.447 1.00 84.69 87 GLU A N 1
ATOM 652 C CA . GLU A 1 87 ? -17.671 -7.956 18.073 1.00 84.69 87 GLU A CA 1
ATOM 653 C C . GLU A 1 87 ? -18.090 -9.066 17.113 1.00 84.69 87 GLU A C 1
ATOM 655 O O . GLU A 1 87 ? -17.312 -9.512 16.264 1.00 84.69 87 GLU A O 1
ATOM 660 N N . ARG A 1 88 ? -19.323 -9.547 17.280 1.00 85.38 88 ARG A N 1
ATOM 661 C CA . ARG A 1 88 ? -19.923 -10.516 16.364 1.00 85.38 88 ARG A CA 1
ATOM 662 C C . ARG A 1 88 ? -20.468 -9.760 15.164 1.00 85.38 88 ARG A C 1
ATOM 664 O O . ARG A 1 88 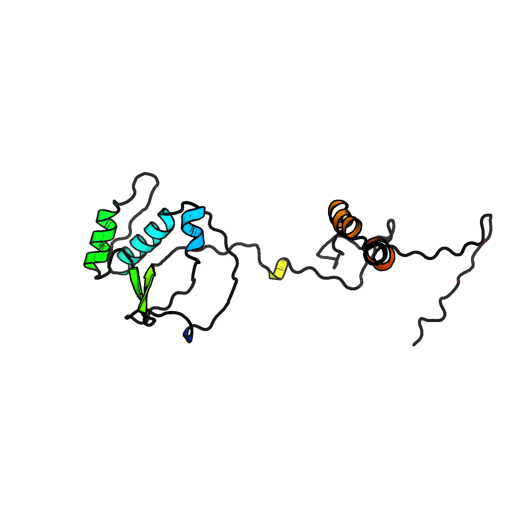? -21.350 -8.922 15.324 1.00 85.38 88 ARG A O 1
ATOM 671 N N . VAL A 1 89 ? -19.965 -10.082 13.979 1.00 86.75 89 VAL A N 1
ATOM 672 C CA . VAL A 1 89 ? -20.538 -9.592 12.719 1.00 86.75 89 VAL A CA 1
ATOM 673 C C . VAL A 1 89 ? -21.579 -10.573 12.186 1.00 86.75 89 VAL A C 1
ATOM 675 O O . VAL A 1 89 ? -21.578 -11.749 12.562 1.00 86.75 89 VAL A O 1
ATOM 678 N N . TYR A 1 90 ? -22.458 -10.105 11.298 1.00 79.25 90 TYR A N 1
ATOM 679 C CA . TYR A 1 90 ? -23.599 -10.889 10.800 1.00 79.25 90 TYR A CA 1
ATOM 680 C C . TYR A 1 90 ? -23.199 -12.219 10.131 1.00 79.25 90 TYR A C 1
ATOM 682 O O . TYR A 1 90 ? -23.897 -13.218 10.269 1.00 79.25 90 TYR A O 1
ATOM 690 N N . ASN A 1 91 ? -21.999 -12.297 9.546 1.00 74.25 91 ASN A N 1
ATOM 691 C CA . ASN A 1 91 ? -21.424 -13.537 9.000 1.00 74.25 91 ASN A CA 1
ATOM 692 C C . ASN A 1 91 ? -20.955 -14.552 10.071 1.00 74.25 91 ASN A C 1
ATOM 694 O O . ASN A 1 91 ? -20.193 -15.470 9.771 1.00 74.25 91 ASN A O 1
ATOM 698 N N . GLY A 1 92 ? -21.330 -14.369 11.341 1.00 69.88 92 GLY A N 1
ATOM 699 C CA . GLY A 1 92 ? -21.023 -15.276 12.452 1.00 69.88 92 GLY A CA 1
ATOM 700 C C . GLY A 1 92 ? -19.571 -15.244 12.941 1.00 69.88 92 GLY A C 1
ATOM 701 O O . GLY A 1 92 ? -19.238 -15.917 13.915 1.00 69.88 92 GLY A O 1
ATOM 702 N N . ARG A 1 93 ? -18.699 -14.456 12.302 1.00 81.19 93 ARG A N 1
ATOM 703 C CA . ARG A 1 93 ? -17.288 -14.310 12.682 1.00 81.19 93 ARG A CA 1
ATOM 704 C C . ARG A 1 93 ? -17.127 -13.285 13.806 1.00 81.19 93 ARG A C 1
ATOM 706 O O . ARG A 1 93 ? -17.844 -12.288 13.866 1.00 81.19 93 ARG A O 1
ATOM 713 N N . LEU A 1 94 ? -16.167 -13.534 14.692 1.00 83.12 94 LEU A N 1
ATOM 714 C CA . LEU A 1 94 ? -15.722 -12.567 15.694 1.00 83.12 94 LEU A CA 1
ATOM 715 C C . LEU A 1 94 ? -14.603 -11.725 15.088 1.00 83.12 94 LEU A C 1
ATOM 717 O O . LEU A 1 94 ? -13.577 -12.268 14.679 1.00 83.12 94 LEU A O 1
ATOM 721 N N . ILE A 1 95 ? -14.809 -10.414 15.016 1.00 88.69 95 ILE A N 1
ATOM 722 C CA . ILE A 1 95 ? -13.837 -9.469 14.463 1.00 88.69 95 ILE A CA 1
ATOM 723 C C . ILE A 1 95 ? -13.507 -8.436 15.539 1.00 88.69 95 ILE A C 1
ATOM 725 O O . ILE A 1 95 ? -14.384 -7.965 16.264 1.00 88.69 95 ILE A O 1
ATOM 729 N N . VAL A 1 96 ? -12.225 -8.092 15.664 1.00 89.00 96 VAL A N 1
ATOM 730 C CA . VAL A 1 96 ? -11.803 -6.934 16.457 1.00 89.00 96 VAL A CA 1
ATOM 731 C C . VAL A 1 96 ? -12.050 -5.698 15.607 1.00 89.00 96 VAL A C 1
ATOM 733 O O . VAL A 1 96 ? -11.413 -5.516 14.572 1.00 89.00 96 VAL A O 1
ATOM 736 N N . MET A 1 97 ? -12.993 -4.869 16.035 1.00 89.31 97 MET A N 1
ATOM 737 C CA . MET A 1 97 ? -13.362 -3.635 15.351 1.00 89.31 97 MET A CA 1
ATOM 738 C C . MET A 1 97 ? -13.243 -2.487 16.343 1.00 89.31 97 MET A C 1
ATOM 740 O O . MET A 1 97 ? -13.735 -2.604 17.463 1.00 89.31 97 MET A O 1
ATOM 744 N N . GLY A 1 98 ? -12.612 -1.390 15.934 1.00 91.31 98 GLY A N 1
ATOM 745 C CA . GLY A 1 98 ? -12.467 -0.185 16.742 1.00 91.31 98 GLY A CA 1
ATOM 746 C C . GLY A 1 98 ? -11.848 0.959 15.936 1.00 91.31 98 GLY A C 1
ATOM 747 O O . GLY A 1 98 ? -11.132 0.703 14.963 1.00 91.31 98 GLY A O 1
ATOM 748 N N . PRO A 1 99 ? -12.121 2.218 16.312 1.00 91.62 99 PRO A N 1
ATOM 749 C CA . PRO A 1 99 ? -11.563 3.372 15.625 1.00 91.62 99 PRO A CA 1
ATOM 750 C C . PRO A 1 99 ? -10.040 3.372 15.780 1.00 91.62 99 PRO A C 1
ATOM 752 O O . PRO A 1 99 ? -9.520 3.304 16.891 1.00 91.62 99 PRO A O 1
ATOM 755 N N . THR A 1 100 ? -9.331 3.436 14.655 1.00 91.31 100 THR A N 1
ATOM 756 C CA . THR A 1 100 ? -7.864 3.466 14.605 1.00 91.31 100 THR A CA 1
ATOM 757 C C . THR A 1 100 ? -7.420 4.575 13.666 1.00 91.31 100 THR A C 1
ATOM 759 O O . THR A 1 100 ? -7.957 4.717 12.565 1.00 91.31 100 THR A O 1
ATOM 762 N N . PHE A 1 101 ? -6.421 5.353 14.074 1.00 91.62 101 PHE A N 1
ATOM 763 C CA . PHE A 1 101 ? -5.936 6.468 13.273 1.00 91.62 101 PHE A CA 1
ATOM 764 C C . PHE A 1 101 ? -5.019 6.000 12.132 1.00 91.62 101 PHE A C 1
ATOM 766 O O . PHE A 1 101 ? -3.981 5.377 12.359 1.00 91.62 101 PHE A O 1
ATOM 773 N N . HIS A 1 102 ? -5.377 6.356 10.896 1.00 92.56 102 HIS A N 1
ATOM 774 C CA . HIS A 1 102 ? -4.593 6.074 9.693 1.00 92.56 102 HIS A CA 1
ATOM 775 C C . HIS A 1 102 ? -4.172 7.380 9.013 1.00 92.56 102 HIS A C 1
ATOM 777 O O . HIS A 1 102 ? -4.966 8.308 8.887 1.00 92.56 102 HIS A O 1
ATOM 783 N N . GLN A 1 103 ? -2.928 7.442 8.532 1.00 93.81 103 GLN A N 1
ATOM 784 C CA . GLN A 1 103 ? -2.410 8.582 7.771 1.00 93.81 103 GLN A CA 1
ATOM 785 C C . GLN A 1 103 ? -2.150 8.170 6.329 1.00 93.81 103 GLN A C 1
ATOM 787 O O . GLN A 1 103 ? -1.438 7.200 6.059 1.00 93.81 103 GLN A O 1
ATOM 792 N N . ARG A 1 104 ? -2.689 8.956 5.396 1.00 93.56 104 ARG A N 1
ATOM 793 C CA . ARG A 1 104 ? -2.385 8.829 3.973 1.00 93.56 104 ARG A CA 1
ATOM 794 C C . ARG A 1 104 ? -0.977 9.358 3.696 1.00 93.56 104 ARG A C 1
ATOM 796 O O . ARG A 1 104 ? -0.635 10.471 4.089 1.00 93.56 104 ARG A O 1
ATOM 803 N N . LEU A 1 105 ? -0.166 8.553 3.011 1.00 94.00 105 LEU A N 1
ATOM 804 C CA . LEU A 1 105 ? 1.179 8.935 2.579 1.00 94.00 105 LEU A CA 1
ATOM 805 C C . LEU A 1 105 ? 1.147 9.590 1.193 1.00 94.00 105 LEU A C 1
ATOM 807 O O . LEU A 1 105 ? 0.263 9.318 0.388 1.00 94.00 105 LEU A O 1
ATOM 811 N N . VAL A 1 106 ? 2.165 10.403 0.902 1.00 95.56 106 VAL A N 1
ATOM 812 C CA . VAL A 1 106 ? 2.297 11.153 -0.364 1.00 95.56 106 VAL A CA 1
ATOM 813 C C . VAL A 1 106 ? 2.647 10.283 -1.576 1.00 95.56 106 VAL A C 1
ATOM 815 O O . VAL A 1 106 ? 2.598 10.743 -2.708 1.00 95.56 106 VAL A O 1
ATOM 818 N N . HIS A 1 107 ? 3.045 9.027 -1.365 1.00 93.00 107 HIS A N 1
ATOM 819 C CA . HIS A 1 107 ? 3.464 8.141 -2.446 1.00 93.00 107 HIS A CA 1
ATOM 820 C C . HIS A 1 107 ? 2.263 7.481 -3.123 1.00 93.00 107 HIS A C 1
ATOM 822 O O . HIS A 1 107 ? 1.916 6.345 -2.797 1.00 93.00 107 HIS A O 1
ATOM 828 N N . MET A 1 108 ? 1.676 8.178 -4.090 1.00 94.19 108 MET A N 1
ATOM 829 C CA . MET A 1 108 ? 0.543 7.682 -4.863 1.00 94.19 108 MET A CA 1
ATOM 830 C C . MET A 1 108 ? 0.992 6.789 -6.027 1.00 94.19 108 MET A C 1
ATOM 832 O O . MET A 1 108 ? 2.084 6.951 -6.578 1.00 94.19 108 MET A O 1
ATOM 836 N N . ALA A 1 109 ? 0.155 5.809 -6.383 1.00 92.00 109 ALA A N 1
ATOM 837 C CA . ALA A 1 109 ? 0.410 4.928 -7.522 1.00 92.00 109 ALA A CA 1
ATOM 838 C C . ALA A 1 109 ? 0.352 5.697 -8.850 1.00 92.00 109 ALA A C 1
ATOM 840 O O . ALA A 1 109 ? 1.191 5.456 -9.713 1.00 92.00 109 ALA A O 1
ATOM 841 N N . GLU A 1 110 ? -0.566 6.666 -8.964 1.00 91.00 110 GLU A N 1
ATOM 842 C CA . GLU A 1 110 ? -0.736 7.537 -10.138 1.00 91.00 110 GLU A CA 1
ATOM 843 C C . GLU A 1 110 ? 0.576 8.218 -10.547 1.00 91.00 110 GLU A C 1
ATOM 845 O O . GLU A 1 110 ? 0.975 8.171 -11.707 1.00 91.00 110 GLU A O 1
ATOM 850 N N . ASP A 1 111 ? 1.327 8.723 -9.567 1.00 90.50 111 ASP A N 1
ATOM 851 C CA . ASP A 1 111 ? 2.600 9.394 -9.804 1.00 90.50 111 ASP A CA 1
ATOM 852 C C . ASP A 1 111 ? 3.715 8.429 -10.207 1.00 90.50 111 ASP A C 1
ATOM 854 O O . ASP A 1 111 ? 4.754 8.857 -10.706 1.00 90.50 111 ASP A O 1
ATOM 858 N N . LYS A 1 112 ? 3.567 7.131 -9.935 1.00 90.19 112 LYS A N 1
ATOM 859 C CA . LYS A 1 112 ? 4.621 6.126 -10.126 1.00 90.19 112 LYS A CA 1
ATOM 860 C C . LYS A 1 112 ? 4.487 5.340 -11.423 1.00 90.19 112 LYS A C 1
ATOM 862 O O . LYS A 1 112 ? 5.446 4.658 -11.785 1.00 90.19 112 LYS A O 1
ATOM 867 N N . VAL A 1 113 ? 3.364 5.442 -12.131 1.00 89.31 113 VAL A N 1
ATOM 868 C CA . VAL A 1 113 ? 3.197 4.773 -13.424 1.00 89.31 113 VAL A CA 1
ATOM 869 C C . VAL A 1 113 ? 4.206 5.342 -14.426 1.00 89.31 113 VAL A C 1
ATOM 871 O O . VAL A 1 113 ? 4.302 6.552 -14.634 1.00 89.31 113 VAL A O 1
ATOM 874 N N . LYS A 1 114 ? 4.993 4.455 -15.039 1.00 89.12 114 LYS A N 1
ATOM 875 C CA . LYS A 1 114 ? 5.970 4.782 -16.080 1.00 89.12 114 LYS A CA 1
ATOM 876 C C . LYS A 1 114 ? 5.818 3.775 -17.210 1.00 89.12 114 LYS A C 1
ATOM 878 O O . LYS A 1 114 ? 5.982 2.580 -16.992 1.00 89.12 114 LYS A O 1
ATOM 883 N N . PHE A 1 115 ? 5.537 4.270 -18.408 1.00 89.00 115 PHE A N 1
ATOM 884 C CA . PHE A 1 115 ? 5.482 3.468 -19.623 1.00 89.00 115 PHE A CA 1
ATOM 885 C C . PHE A 1 115 ? 6.187 4.210 -20.757 1.00 89.00 115 PHE A C 1
ATOM 887 O O . PHE A 1 115 ? 6.282 5.440 -20.752 1.00 89.00 115 PHE A O 1
ATOM 894 N N . ARG A 1 116 ? 6.692 3.448 -21.723 1.00 88.19 116 ARG A N 1
ATOM 895 C CA . ARG A 1 116 ? 7.295 3.968 -22.947 1.00 88.19 116 ARG A CA 1
ATOM 896 C C . ARG A 1 116 ? 7.111 2.938 -24.052 1.00 88.19 116 ARG A C 1
ATOM 898 O O . ARG A 1 116 ? 7.430 1.775 -23.838 1.00 88.19 116 ARG A O 1
ATOM 905 N N . ASN A 1 117 ? 6.632 3.389 -25.209 1.00 88.00 117 ASN A N 1
ATOM 906 C CA . ASN A 1 117 ? 6.668 2.613 -26.447 1.00 88.00 117 ASN A CA 1
ATOM 907 C C . ASN A 1 117 ? 7.847 3.104 -27.307 1.00 88.00 117 ASN A C 1
ATOM 909 O O . ASN A 1 117 ? 8.913 2.499 -27.324 1.00 88.00 117 ASN A O 1
ATOM 913 N N . THR A 1 118 ? 7.722 4.311 -27.859 1.00 85.12 118 THR A N 1
ATOM 914 C CA . THR A 1 118 ? 8.787 5.042 -28.566 1.00 85.12 118 THR A CA 1
ATOM 915 C C . THR A 1 118 ? 8.895 6.449 -27.977 1.00 85.12 118 THR A C 1
ATOM 917 O O . THR A 1 118 ? 7.951 6.940 -27.359 1.00 85.12 118 THR A O 1
ATOM 920 N N . GLY A 1 119 ? 10.041 7.116 -28.110 1.00 87.06 119 GLY A N 1
ATOM 921 C CA . GLY A 1 119 ? 10.190 8.480 -27.608 1.00 87.06 119 GLY A CA 1
ATOM 922 C C . GLY A 1 119 ? 11.565 9.070 -27.872 1.00 87.06 119 GLY A C 1
ATOM 923 O O . GLY A 1 119 ? 12.373 8.490 -28.591 1.00 87.06 119 GLY A O 1
ATOM 924 N N . GLN A 1 120 ? 11.851 10.205 -27.236 1.00 87.81 120 GLN A N 1
ATOM 925 C CA . GLN A 1 120 ? 13.120 10.918 -27.400 1.00 87.81 120 GLN A CA 1
ATOM 926 C C . GLN A 1 120 ? 14.322 10.056 -27.004 1.00 87.81 120 GLN A C 1
ATOM 928 O O . GLN A 1 120 ? 14.272 9.301 -26.023 1.00 87.81 120 GLN A O 1
ATOM 933 N N . ILE A 1 121 ? 15.395 10.200 -27.770 1.00 90.06 121 ILE A N 1
ATOM 934 C CA . ILE A 1 121 ? 16.656 9.485 -27.624 1.00 90.06 121 ILE A CA 1
ATOM 935 C C . ILE A 1 121 ? 17.741 10.515 -27.303 1.00 90.06 121 ILE A C 1
ATOM 937 O O . ILE A 1 121 ? 17.701 11.647 -27.783 1.00 90.06 121 ILE A O 1
ATOM 941 N N . HIS A 1 122 ? 18.693 10.140 -26.459 1.00 90.69 122 HIS A N 1
ATOM 942 C CA . HIS A 1 122 ? 19.829 10.986 -26.136 1.00 90.69 122 HIS A CA 1
ATOM 943 C C . HIS A 1 122 ? 20.780 11.095 -27.349 1.00 90.69 122 HIS A C 1
ATOM 945 O O . HIS A 1 122 ? 21.167 10.064 -27.897 1.00 90.69 122 HIS A O 1
ATOM 951 N N . PRO A 1 123 ? 21.191 12.303 -27.780 1.00 89.50 123 PRO A N 1
ATOM 952 C CA . PRO A 1 123 ? 21.884 12.494 -29.060 1.00 89.50 123 PRO A CA 1
ATOM 953 C C . PRO A 1 123 ? 23.270 11.839 -29.121 1.00 89.50 123 PRO A C 1
ATOM 955 O O . PRO A 1 123 ? 23.687 11.391 -30.183 1.00 89.50 123 PRO A O 1
ATOM 958 N N . ILE A 1 124 ? 23.973 11.764 -27.986 1.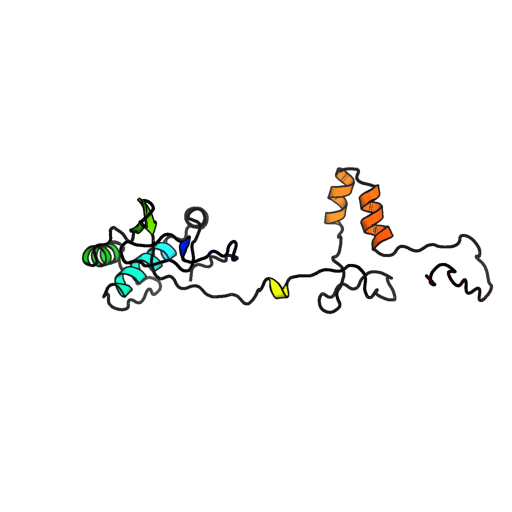00 91.31 124 ILE A N 1
ATOM 959 C CA . ILE A 1 124 ? 25.338 11.220 -27.925 1.00 91.31 124 ILE A CA 1
ATOM 960 C C . ILE A 1 124 ? 25.310 9.692 -27.906 1.00 91.31 124 ILE A C 1
ATOM 962 O O . ILE A 1 124 ? 25.950 9.039 -28.720 1.00 91.31 124 ILE A O 1
ATOM 966 N N . THR A 1 125 ? 24.560 9.119 -26.965 1.00 89.88 125 THR A N 1
ATOM 967 C CA . THR A 1 125 ? 24.544 7.668 -26.727 1.00 89.88 125 THR A CA 1
ATOM 968 C C . THR A 1 125 ? 23.566 6.938 -27.631 1.00 89.88 125 THR A C 1
ATOM 970 O O . THR A 1 125 ? 23.599 5.719 -27.684 1.00 89.88 125 THR A O 1
ATOM 973 N N . ARG A 1 126 ? 22.663 7.663 -28.304 1.00 89.12 126 ARG A N 1
ATOM 974 C CA . ARG A 1 126 ? 21.550 7.103 -29.081 1.00 89.12 126 ARG A CA 1
ATOM 975 C C . ARG A 1 126 ? 20.669 6.130 -28.288 1.00 89.12 126 ARG A C 1
ATOM 977 O O . ARG A 1 126 ? 19.945 5.334 -28.869 1.00 89.12 126 ARG A O 1
ATOM 984 N N . GLN A 1 127 ? 20.657 6.268 -26.963 1.00 91.19 127 GLN A N 1
ATOM 985 C CA . GLN A 1 127 ? 19.836 5.466 -26.059 1.00 91.19 127 GLN A CA 1
ATOM 986 C C . GLN A 1 127 ? 18.617 6.252 -25.552 1.00 91.19 127 GLN A C 1
ATOM 988 O O . GLN A 1 127 ? 18.653 7.487 -25.483 1.00 91.19 127 GLN A O 1
ATOM 993 N N . PRO A 1 128 ? 17.526 5.571 -25.164 1.00 91.38 128 PRO A N 1
ATOM 994 C CA . PRO A 1 128 ? 16.367 6.207 -24.546 1.00 91.38 128 PRO A CA 1
ATOM 995 C C . PRO A 1 128 ? 16.728 7.077 -23.330 1.00 91.38 128 PRO A C 1
ATOM 997 O O . PRO A 1 128 ? 17.520 6.683 -22.477 1.00 91.38 128 PRO A O 1
ATOM 1000 N N . VAL A 1 129 ? 16.097 8.250 -23.206 1.00 91.31 129 VAL A N 1
ATOM 1001 C CA . VAL A 1 129 ? 16.268 9.123 -22.027 1.00 91.31 129 VAL A CA 1
ATOM 1002 C C . VAL A 1 129 ? 15.774 8.441 -20.743 1.00 91.31 129 VAL A C 1
ATOM 1004 O O . VAL A 1 129 ? 14.841 7.643 -20.783 1.00 91.31 129 VAL A O 1
ATOM 1007 N N . VAL A 1 130 ? 16.368 8.756 -19.589 1.00 86.25 130 VAL A N 1
ATOM 1008 C CA . VAL A 1 130 ? 16.052 8.092 -18.302 1.00 86.25 130 VAL A CA 1
ATOM 1009 C C . VAL A 1 130 ? 14.826 8.706 -17.604 1.00 86.25 130 VAL A C 1
ATOM 1011 O O . VAL A 1 130 ? 14.051 8.008 -16.936 1.00 86.25 130 VAL A O 1
ATOM 1014 N N . ASP A 1 131 ? 14.621 10.011 -17.782 1.00 85.12 131 ASP A N 1
ATOM 1015 C CA . ASP A 1 131 ? 13.671 10.813 -17.009 1.00 85.12 131 ASP A CA 1
ATOM 1016 C C . ASP A 1 131 ? 12.212 10.379 -17.177 1.00 85.12 131 ASP A C 1
ATOM 1018 O O . ASP A 1 131 ? 11.670 10.362 -18.282 1.00 85.12 131 ASP A O 1
ATOM 1022 N N . ARG A 1 132 ? 11.508 10.157 -16.056 1.00 84.81 132 ARG A N 1
ATOM 1023 C CA . ARG A 1 132 ? 10.060 9.868 -16.063 1.00 84.81 132 ARG A CA 1
ATOM 1024 C C . ARG A 1 132 ? 9.251 10.990 -16.723 1.00 84.81 132 ARG A C 1
ATOM 1026 O O . ARG A 1 132 ? 8.364 10.707 -17.516 1.00 84.81 132 ARG A O 1
ATOM 1033 N N . LYS A 1 133 ? 9.586 12.254 -16.433 1.00 85.81 133 LYS A N 1
ATOM 1034 C CA . LYS A 1 133 ? 8.901 13.436 -16.995 1.00 85.81 133 LYS A CA 1
ATOM 1035 C C . LYS A 1 133 ? 9.034 13.546 -18.518 1.00 85.81 133 LYS A C 1
ATOM 1037 O O . LYS A 1 133 ? 8.210 14.196 -19.144 1.00 85.81 133 LYS A O 1
ATOM 1042 N N . ARG A 1 134 ? 10.061 12.923 -19.105 1.00 85.06 134 ARG A N 1
ATOM 1043 C CA . ARG A 1 134 ? 10.316 12.914 -20.554 1.00 85.06 134 ARG A CA 1
ATOM 1044 C C . ARG A 1 134 ? 9.892 11.595 -21.208 1.00 85.06 134 ARG A C 1
ATOM 1046 O O . ARG A 1 134 ? 10.434 11.238 -22.250 1.00 85.06 134 ARG A O 1
ATOM 1053 N N . PHE A 1 135 ? 8.983 10.846 -20.573 1.00 84.31 135 PHE A N 1
ATOM 1054 C CA . PHE A 1 135 ? 8.573 9.508 -21.019 1.00 84.31 135 PHE A CA 1
ATOM 1055 C C . PHE A 1 135 ? 9.783 8.593 -21.281 1.00 84.31 135 PHE A C 1
ATOM 1057 O O . PHE A 1 135 ? 9.900 7.926 -22.312 1.00 84.31 135 PHE A O 1
ATOM 1064 N N . GLY A 1 136 ? 10.749 8.633 -20.362 1.00 89.00 136 GLY A N 1
ATOM 1065 C CA . GLY A 1 136 ? 12.000 7.900 -20.469 1.00 89.00 136 GLY A CA 1
ATOM 1066 C C . GLY A 1 136 ? 11.844 6.386 -20.371 1.00 89.00 136 GLY A C 1
ATOM 1067 O O . GLY A 1 136 ? 10.860 5.875 -19.837 1.00 89.00 136 GLY A O 1
ATOM 1068 N N . GLY A 1 137 ? 12.833 5.658 -20.886 1.00 88.94 137 GLY A N 1
ATOM 1069 C CA . GLY A 1 137 ? 12.892 4.198 -20.828 1.00 88.94 137 GLY A CA 1
ATOM 1070 C C . GLY A 1 137 ? 13.221 3.680 -19.428 1.00 88.94 137 GLY A C 1
ATOM 1071 O O . GLY A 1 137 ? 13.651 4.432 -18.547 1.00 88.94 137 GLY A O 1
ATOM 1072 N N . ILE A 1 138 ? 12.990 2.390 -19.199 1.00 91.06 138 ILE A N 1
ATOM 1073 C CA . ILE A 1 138 ? 13.459 1.693 -17.996 1.00 91.06 138 ILE A CA 1
ATOM 1074 C C . ILE A 1 138 ? 14.837 1.123 -18.312 1.00 91.06 138 ILE A C 1
ATOM 1076 O O . ILE A 1 138 ? 15.036 0.537 -19.373 1.00 91.06 138 ILE A O 1
ATOM 1080 N N . LYS A 1 139 ? 15.791 1.320 -17.400 1.00 91.06 139 LYS A N 1
ATOM 1081 C CA . LYS A 1 139 ? 17.133 0.769 -17.556 1.00 91.06 139 LYS A CA 1
ATOM 1082 C C . LYS A 1 139 ? 17.076 -0.738 -17.328 1.00 91.06 139 LYS A C 1
ATOM 1084 O O . LYS A 1 139 ? 16.700 -1.171 -16.244 1.00 91.06 139 LYS A O 1
ATOM 1089 N N . PHE A 1 140 ? 17.480 -1.499 -18.335 1.00 92.31 140 PHE A N 1
ATOM 1090 C CA . PHE A 1 140 ? 17.831 -2.901 -18.177 1.00 92.31 140 PHE A CA 1
ATOM 1091 C C . PHE A 1 140 ? 19.302 -2.956 -17.757 1.00 92.31 140 PHE A C 1
ATOM 1093 O O . PHE A 1 140 ? 20.186 -2.576 -18.527 1.00 92.31 140 PHE A O 1
ATOM 1100 N N . GLY A 1 141 ? 19.546 -3.243 -16.483 1.00 92.12 141 GLY A N 1
ATOM 1101 C CA . GLY A 1 141 ? 20.869 -3.153 -15.887 1.00 92.12 141 GLY A CA 1
ATOM 1102 C C . GLY A 1 141 ? 21.685 -4.428 -16.047 1.00 92.12 141 GLY A C 1
ATOM 1103 O O . GLY A 1 141 ? 21.296 -5.399 -16.692 1.00 92.12 141 GLY A O 1
ATOM 1104 N N . GLU A 1 142 ? 22.869 -4.388 -15.446 1.00 93.75 142 GLU A N 1
ATOM 1105 C CA . GLU A 1 142 ? 23.798 -5.511 -15.435 1.00 93.75 142 GLU A CA 1
ATOM 1106 C C . GLU A 1 142 ? 23.207 -6.725 -14.718 1.00 93.75 142 GLU A C 1
ATOM 1108 O O . GLU A 1 142 ? 23.271 -7.820 -15.254 1.00 93.75 142 GLU A O 1
ATOM 1113 N N . MET A 1 143 ? 22.551 -6.530 -13.575 1.00 95.00 143 MET A N 1
ATOM 1114 C CA . MET A 1 143 ? 21.969 -7.642 -12.821 1.00 95.00 143 MET A CA 1
ATOM 1115 C C . MET A 1 143 ? 20.770 -8.262 -13.545 1.00 95.00 143 MET A C 1
ATOM 1117 O O . MET A 1 143 ? 20.556 -9.471 -13.490 1.00 95.00 143 MET A O 1
ATOM 1121 N N . GLU A 1 144 ? 19.983 -7.452 -14.253 1.00 94.56 144 GLU A N 1
ATOM 1122 C CA . GLU A 1 144 ? 18.825 -7.936 -14.997 1.00 94.56 144 GLU A CA 1
ATOM 1123 C C . GLU A 1 144 ? 19.226 -8.778 -16.216 1.00 94.56 144 GLU A C 1
ATOM 1125 O O . GLU A 1 144 ? 18.455 -9.649 -16.621 1.00 94.56 144 GLU A O 1
ATOM 1130 N N . ARG A 1 145 ? 20.431 -8.576 -16.773 1.00 94.56 145 ARG A N 1
ATOM 1131 C CA . ARG A 1 145 ? 20.943 -9.353 -17.917 1.00 94.56 145 ARG A CA 1
ATOM 1132 C C . ARG A 1 145 ? 21.288 -10.797 -17.546 1.00 94.56 145 ARG A C 1
ATOM 1134 O O . ARG A 1 145 ? 21.189 -11.677 -18.399 1.00 94.56 145 ARG A O 1
ATOM 1141 N N . ASP A 1 146 ? 21.675 -11.042 -16.297 1.00 95.38 146 ASP A N 1
ATOM 1142 C CA . ASP A 1 146 ? 22.229 -12.332 -15.883 1.00 95.38 146 ASP A CA 1
ATOM 1143 C C . ASP A 1 146 ? 21.153 -13.429 -15.871 1.00 95.38 146 ASP A C 1
ATOM 1145 O O . ASP A 1 146 ? 21.411 -14.569 -16.255 1.00 95.38 146 ASP A O 1
ATOM 1149 N N . CYS A 1 147 ? 19.909 -13.085 -15.527 1.00 94.38 147 CYS A N 1
ATOM 1150 C CA . CYS A 1 147 ? 18.796 -14.035 -15.513 1.00 94.38 147 CYS A CA 1
ATOM 1151 C C . CYS A 1 147 ? 18.481 -14.609 -16.918 1.00 94.38 147 CYS A C 1
ATOM 1153 O O . CYS A 1 147 ? 18.489 -15.835 -17.067 1.00 94.38 147 CYS A O 1
ATOM 1155 N N . PRO A 1 148 ? 18.283 -13.798 -17.980 1.00 95.19 148 PRO A N 1
ATOM 1156 C CA . PRO A 1 148 ? 18.139 -14.307 -19.346 1.00 95.19 148 PRO A CA 1
ATOM 1157 C C . PRO A 1 148 ? 19.331 -15.125 -19.852 1.00 95.19 148 PRO A C 1
ATOM 1159 O O . PRO A 1 148 ? 19.121 -16.076 -20.605 1.00 95.19 148 PRO A O 1
ATOM 1162 N N . ILE A 1 149 ? 20.560 -14.784 -19.441 1.00 95.00 149 ILE A N 1
ATOM 1163 C CA . ILE A 1 149 ? 21.766 -15.545 -19.803 1.00 95.00 149 ILE A CA 1
ATOM 1164 C C . ILE A 1 149 ? 21.699 -16.955 -19.213 1.00 95.00 149 ILE A C 1
ATOM 1166 O O . ILE A 1 149 ? 21.886 -17.924 -19.946 1.00 95.00 149 ILE A O 1
ATOM 1170 N N . VAL A 1 150 ? 21.364 -17.085 -17.924 1.00 96.56 150 VAL A N 1
ATOM 1171 C CA . VAL A 1 150 ? 21.209 -18.392 -17.257 1.00 96.56 150 VAL A CA 1
ATOM 1172 C C . VAL A 1 150 ? 20.086 -19.215 -17.890 1.00 96.56 150 VAL A C 1
ATOM 1174 O O . VAL A 1 150 ? 20.220 -20.425 -18.050 1.00 96.56 150 VAL A O 1
ATOM 1177 N N . HIS A 1 151 ? 18.995 -18.568 -18.303 1.00 96.31 151 HIS A N 1
ATOM 1178 C CA . HIS A 1 151 ? 17.908 -19.233 -19.023 1.00 96.31 151 HIS A CA 1
ATOM 1179 C C . HIS A 1 151 ? 18.251 -19.605 -20.478 1.00 96.31 151 HIS A C 1
ATOM 1181 O O . HIS A 1 151 ? 17.450 -20.277 -21.123 1.00 96.31 151 HIS A O 1
ATOM 1187 N N . GLY A 1 152 ? 19.399 -19.177 -21.017 1.00 95.81 152 GLY A N 1
ATOM 1188 C CA . GLY A 1 152 ? 19.778 -19.417 -22.413 1.00 95.81 152 GLY A CA 1
ATOM 1189 C C . GLY A 1 152 ? 18.944 -18.629 -23.430 1.00 95.81 152 GLY A C 1
ATOM 1190 O O . GLY A 1 152 ? 18.923 -18.966 -24.613 1.00 95.81 152 GLY A O 1
ATOM 1191 N N . ALA A 1 153 ? 18.253 -17.570 -22.999 1.00 96.75 153 ALA A N 1
ATOM 1192 C CA . ALA A 1 153 ? 17.351 -16.776 -23.830 1.00 96.75 153 ALA A CA 1
ATOM 1193 C C . ALA A 1 153 ? 18.113 -15.711 -24.647 1.00 96.75 153 ALA A C 1
ATOM 1195 O O . ALA A 1 153 ? 17.894 -14.507 -24.496 1.00 96.75 153 ALA A O 1
ATOM 1196 N N . SER A 1 154 ? 19.022 -16.158 -25.518 1.00 95.12 154 SER A N 1
ATOM 1197 C CA . SER A 1 154 ? 19.902 -15.290 -26.318 1.00 95.12 154 SER A CA 1
ATOM 1198 C C . SER A 1 154 ? 19.137 -14.333 -27.239 1.00 95.12 154 SER A C 1
ATOM 1200 O O . SER A 1 154 ? 19.499 -13.161 -27.338 1.00 95.12 154 SER A O 1
ATOM 1202 N N . ALA A 1 155 ? 18.044 -14.796 -27.856 1.00 95.75 155 ALA A N 1
ATOM 1203 C CA . ALA A 1 155 ? 17.192 -13.968 -28.711 1.00 95.75 155 ALA A CA 1
ATOM 1204 C C . ALA A 1 155 ? 16.561 -12.798 -27.934 1.00 95.75 155 ALA A C 1
ATOM 1206 O O . ALA A 1 155 ? 16.613 -11.656 -28.388 1.00 95.75 155 ALA A O 1
ATOM 1207 N N . ASN A 1 156 ? 16.052 -13.060 -26.725 1.00 94.94 156 ASN A N 1
ATOM 1208 C CA . ASN A 1 156 ? 15.461 -12.029 -25.867 1.00 94.94 156 ASN A CA 1
ATOM 1209 C C . ASN A 1 156 ? 16.518 -11.027 -25.388 1.00 94.94 156 ASN A C 1
ATOM 1211 O O . ASN A 1 156 ? 16.244 -9.831 -25.296 1.00 94.94 156 ASN A O 1
ATOM 1215 N N . LEU A 1 157 ? 17.731 -11.501 -25.087 1.00 94.31 157 LEU A N 1
ATOM 1216 C CA . LEU A 1 157 ? 18.847 -10.637 -24.707 1.00 94.31 157 LEU A CA 1
ATOM 1217 C C . LEU A 1 157 ? 19.212 -9.683 -25.856 1.00 94.31 157 LEU A C 1
ATOM 1219 O O . LEU A 1 157 ? 19.331 -8.479 -25.638 1.00 94.31 157 LEU A O 1
ATOM 1223 N N . HIS A 1 158 ? 19.333 -10.213 -27.077 1.00 93.81 158 HIS A N 1
ATOM 1224 C CA . HIS A 1 158 ? 19.610 -9.426 -28.277 1.00 93.81 158 HIS A CA 1
ATOM 1225 C C . HIS A 1 158 ? 18.500 -8.403 -28.561 1.00 93.81 158 HIS A C 1
ATOM 1227 O O . HIS A 1 158 ? 18.778 -7.244 -28.864 1.00 93.81 158 HIS A O 1
ATOM 1233 N N . GLU A 1 159 ? 17.235 -8.791 -28.401 1.00 94.06 159 GLU A N 1
ATOM 1234 C CA . GLU A 1 159 ? 16.113 -7.870 -28.571 1.00 94.06 159 GLU A CA 1
ATOM 1235 C C . GLU A 1 159 ? 16.174 -6.706 -27.566 1.00 94.06 159 GLU A C 1
ATOM 1237 O O . GLU A 1 159 ? 16.092 -5.539 -27.949 1.00 94.06 159 GLU A O 1
ATOM 1242 N N . ARG A 1 160 ? 16.361 -7.007 -26.276 1.00 92.81 160 ARG A N 1
ATOM 1243 C CA . ARG A 1 160 ? 16.325 -6.005 -25.199 1.00 92.81 160 ARG A CA 1
ATOM 1244 C C . ARG A 1 160 ? 17.539 -5.081 -25.196 1.00 92.81 160 ARG A C 1
ATOM 1246 O O . ARG A 1 160 ? 17.372 -3.875 -25.016 1.00 92.81 160 ARG A O 1
ATOM 1253 N N . LEU A 1 161 ? 18.741 -5.631 -25.371 1.00 92.50 161 LEU A N 1
ATOM 1254 C CA . LEU A 1 161 ? 19.984 -4.861 -25.289 1.00 92.50 161 LEU A CA 1
ATOM 1255 C C . LEU A 1 161 ? 20.337 -4.139 -26.587 1.00 92.50 161 LEU A C 1
ATOM 1257 O O . LEU A 1 161 ? 20.961 -3.092 -26.504 1.00 92.50 161 LEU A O 1
ATOM 1261 N N . PHE A 1 162 ? 19.949 -4.669 -27.750 1.00 91.31 162 PHE A N 1
ATOM 1262 C CA . PHE A 1 162 ? 20.352 -4.109 -29.041 1.00 91.31 162 PHE A CA 1
ATOM 1263 C C . PHE A 1 162 ? 19.159 -3.578 -29.838 1.00 91.31 162 PHE A C 1
ATOM 1265 O O . PHE A 1 162 ? 19.052 -2.372 -30.047 1.00 91.31 162 PHE A O 1
ATOM 1272 N N . MET A 1 163 ? 18.221 -4.446 -30.235 1.00 90.94 163 MET A N 1
ATOM 1273 C CA . MET A 1 163 ? 17.139 -4.062 -31.161 1.00 90.94 163 MET A CA 1
ATOM 1274 C C . MET A 1 163 ? 16.246 -2.936 -30.619 1.00 90.94 163 MET A C 1
ATOM 1276 O O . MET A 1 163 ? 15.857 -2.047 -31.367 1.00 90.94 163 MET A O 1
ATOM 1280 N N . LEU A 1 164 ? 15.920 -2.968 -29.324 1.00 89.06 164 LEU A N 1
ATOM 1281 C CA . LEU A 1 164 ? 15.029 -1.995 -28.680 1.00 89.06 164 LEU A CA 1
ATOM 1282 C C . LEU A 1 164 ? 15.760 -0.808 -28.030 1.00 89.06 164 LEU A C 1
ATOM 1284 O O . LEU A 1 164 ? 15.099 0.098 -27.515 1.00 89.06 164 LEU A O 1
ATOM 1288 N N . SER A 1 165 ? 17.095 -0.819 -28.017 1.00 88.12 165 SER A N 1
ATOM 1289 C CA . SER A 1 165 ? 17.908 0.223 -27.383 1.00 88.12 165 SER A CA 1
ATOM 1290 C C . SER A 1 165 ? 18.533 1.138 -28.433 1.00 88.12 165 SER A C 1
ATOM 1292 O O . SER A 1 165 ? 17.978 2.196 -28.721 1.00 88.12 165 SER A O 1
ATOM 1294 N N . ASP A 1 166 ? 19.663 0.741 -29.009 1.00 91.06 166 ASP A N 1
ATOM 1295 C CA . ASP A 1 166 ? 20.522 1.559 -29.869 1.00 91.06 166 ASP A CA 1
ATOM 1296 C C . ASP A 1 166 ? 20.894 0.834 -31.172 1.00 91.06 166 ASP A C 1
ATOM 1298 O O . ASP A 1 166 ? 22.017 0.931 -31.670 1.00 91.06 166 ASP A O 1
ATOM 1302 N N . SER A 1 167 ? 19.923 0.130 -31.763 1.00 87.31 167 SER A N 1
ATOM 1303 C CA . SER A 1 167 ? 20.114 -0.577 -33.027 1.00 87.31 167 SER A CA 1
ATOM 1304 C C . SER A 1 167 ? 20.613 0.371 -34.119 1.00 87.31 167 SER A C 1
ATOM 1306 O O . SER A 1 167 ? 19.934 1.335 -34.490 1.00 87.31 167 SER A O 1
ATOM 1308 N N . LEU A 1 168 ? 21.784 0.066 -34.667 1.00 83.88 168 LEU A N 1
ATOM 1309 C CA . LEU A 1 168 ? 22.380 0.799 -35.771 1.00 83.88 168 LEU A CA 1
ATOM 1310 C C . LEU A 1 168 ? 22.764 -0.183 -36.874 1.00 83.88 168 LEU A C 1
ATOM 1312 O O . LEU A 1 168 ? 23.398 -1.205 -36.613 1.00 83.88 168 LEU A O 1
ATOM 1316 N N . ARG A 1 169 ? 22.412 0.145 -38.116 1.00 79.19 169 ARG A N 1
ATOM 1317 C CA . ARG A 1 169 ? 22.900 -0.571 -39.292 1.00 79.19 169 ARG A CA 1
ATOM 1318 C C . ARG A 1 169 ? 24.062 0.223 -39.884 1.00 79.19 169 ARG A C 1
ATOM 1320 O O . ARG A 1 169 ? 23.865 1.332 -40.368 1.00 79.19 169 ARG A O 1
ATOM 1327 N N . CYS A 1 170 ? 25.266 -0.336 -39.823 1.00 72.56 170 CYS A N 1
ATOM 1328 C CA . CYS A 1 170 ? 26.422 0.206 -40.530 1.00 72.56 170 CYS A CA 1
ATOM 1329 C C . CYS A 1 170 ? 26.535 -0.472 -41.897 1.00 72.56 170 CYS A C 1
ATOM 1331 O O . CYS A 1 170 ? 26.664 -1.695 -41.970 1.00 72.56 170 CYS A O 1
ATOM 1333 N N . SER A 1 171 ? 26.507 0.309 -42.972 1.00 67.50 171 SER A N 1
ATOM 1334 C CA . SER A 1 171 ? 26.830 -0.165 -44.318 1.00 67.50 171 SER A CA 1
ATOM 1335 C C . SER A 1 171 ? 28.338 -0.420 -44.391 1.00 67.50 171 SER A C 1
ATOM 1337 O O . SER A 1 171 ? 29.134 0.487 -44.171 1.00 67.50 171 SER A O 1
ATOM 1339 N N . GLY A 1 172 ? 28.744 -1.664 -44.645 1.00 58.44 172 GLY A N 1
ATOM 1340 C CA . GLY A 1 172 ? 30.143 -2.109 -44.618 1.00 58.44 172 GLY A CA 1
ATOM 1341 C C . GLY A 1 172 ? 30.993 -1.682 -45.819 1.00 58.44 172 GLY A C 1
ATOM 1342 O O . GLY A 1 172 ? 31.821 -2.466 -46.271 1.00 58.44 172 GLY A O 1
ATOM 1343 N N . ALA A 1 173 ? 30.805 -0.475 -46.347 1.00 49.91 173 ALA A N 1
ATOM 1344 C CA . ALA A 1 173 ? 31.670 0.077 -47.381 1.00 49.91 173 ALA A CA 1
ATOM 1345 C C . ALA A 1 173 ? 32.104 1.499 -47.008 1.00 49.91 173 ALA A C 1
ATOM 1347 O O . ALA A 1 173 ? 31.281 2.316 -46.610 1.00 49.91 173 ALA A O 1
ATOM 1348 N N . CYS A 1 174 ? 33.401 1.755 -47.194 1.00 39.16 174 CYS A N 1
ATOM 1349 C CA . CYS A 1 174 ? 34.119 3.027 -47.056 1.00 39.16 174 CYS A CA 1
ATOM 1350 C C . CYS A 1 174 ? 34.623 3.408 -45.649 1.00 39.16 174 CYS A C 1
ATOM 1352 O O . CYS A 1 174 ? 34.052 4.218 -44.929 1.00 39.16 174 CYS A O 1
ATOM 1354 N N . LEU A 1 175 ? 35.826 2.928 -45.332 1.00 45.41 175 LEU A N 1
ATOM 1355 C CA . LEU A 1 175 ? 36.952 3.849 -45.118 1.00 45.41 175 LEU A CA 1
ATOM 1356 C C . LEU A 1 175 ? 37.828 3.733 -46.380 1.00 45.41 175 LEU A C 1
ATOM 1358 O O . LEU A 1 175 ? 37.976 2.594 -46.833 1.00 45.41 175 LEU A O 1
ATOM 1362 N N . PRO A 1 176 ? 38.415 4.798 -46.961 1.00 47.84 176 PRO A N 1
ATOM 1363 C CA . PRO A 1 176 ? 38.660 6.149 -46.436 1.00 47.84 176 PRO A CA 1
ATOM 1364 C C . PRO A 1 176 ? 38.079 7.271 -47.339 1.00 47.84 176 PRO A C 1
ATOM 1366 O O . PRO A 1 176 ? 37.700 6.995 -48.464 1.00 47.84 176 PRO A O 1
ATOM 1369 N N . GLU A 1 177 ? 38.007 8.514 -46.840 1.00 47.00 177 GLU A N 1
ATOM 1370 C CA . GLU A 1 177 ? 37.790 9.776 -47.597 1.00 47.00 177 GLU A CA 1
ATOM 1371 C C . GLU A 1 177 ? 36.760 9.765 -48.756 1.00 47.00 177 GLU A C 1
ATOM 1373 O O . GLU A 1 177 ? 37.079 9.295 -49.837 1.00 47.00 177 GLU A O 1
ATOM 1378 N N . LEU A 1 178 ? 35.565 10.348 -48.541 1.00 41.25 178 LEU A N 1
ATOM 1379 C CA . LEU A 1 178 ? 34.605 10.959 -49.506 1.00 41.25 178 LEU A CA 1
ATOM 1380 C C . LEU A 1 178 ? 33.187 10.833 -48.899 1.00 41.25 178 LEU A C 1
ATOM 1382 O O . LEU A 1 178 ? 32.733 9.746 -48.568 1.00 41.25 178 LEU A O 1
ATOM 1386 N N . GLN A 1 179 ? 32.575 11.933 -48.459 1.00 42.06 179 GLN A N 1
ATOM 1387 C CA . GLN A 1 179 ? 31.696 12.808 -49.247 1.00 42.06 179 GLN A CA 1
ATOM 1388 C C . GLN A 1 179 ? 30.256 12.279 -49.337 1.00 42.06 179 GLN A C 1
ATOM 1390 O O . GLN A 1 179 ? 29.994 11.214 -49.879 1.00 42.06 179 GLN A O 1
ATOM 1395 N N . GLU A 1 180 ? 29.350 13.068 -48.750 1.00 45.19 180 GLU A N 1
ATOM 1396 C CA . GLU A 1 180 ? 27.910 13.157 -49.019 1.00 45.19 180 GLU A CA 1
ATOM 1397 C C . GLU A 1 180 ? 27.302 12.025 -49.863 1.00 45.19 180 GLU A C 1
ATOM 1399 O O . GLU A 1 180 ? 27.255 12.104 -51.086 1.00 45.19 180 GLU A O 1
ATOM 1404 N N . CYS A 1 181 ? 26.732 11.011 -49.219 1.00 32.94 181 CYS A N 1
ATOM 1405 C CA . CYS A 1 181 ? 25.715 10.175 -49.850 1.00 32.94 181 CYS A CA 1
ATOM 1406 C C . CYS A 1 181 ? 24.545 10.050 -48.880 1.00 32.94 181 CYS A C 1
ATOM 1408 O O . CYS A 1 181 ? 24.507 9.190 -48.005 1.00 32.94 181 CYS A O 1
ATOM 1410 N N . GLY A 1 182 ? 23.607 10.990 -49.006 1.00 47.59 182 GLY A N 1
ATOM 1411 C CA . GLY A 1 182 ? 22.291 10.866 -48.405 1.00 47.59 182 GLY A CA 1
ATOM 1412 C C . GLY A 1 182 ? 21.526 9.735 -49.082 1.00 47.59 182 GLY A C 1
ATOM 1413 O O . GLY A 1 182 ? 20.985 9.919 -50.170 1.00 47.59 182 GLY A O 1
ATOM 1414 N N . GLU A 1 183 ? 21.439 8.588 -48.420 1.00 37.72 183 GLU A N 1
ATOM 1415 C CA . GLU A 1 183 ? 20.428 7.585 -48.733 1.00 37.72 183 GLU A CA 1
ATOM 1416 C C . GLU A 1 183 ? 19.150 7.946 -47.968 1.00 37.72 183 GLU A C 1
ATOM 1418 O O . GLU A 1 183 ? 19.051 7.819 -46.749 1.00 37.72 183 GLU A O 1
ATOM 1423 N N . ARG A 1 184 ? 18.171 8.482 -48.705 1.00 41.84 184 ARG A N 1
ATOM 1424 C CA . ARG A 1 184 ? 16.778 8.545 -48.262 1.00 41.84 184 ARG A CA 1
ATOM 1425 C C . ARG A 1 184 ? 16.237 7.117 -48.229 1.00 41.84 184 ARG A C 1
ATOM 1427 O O . ARG A 1 184 ? 16.185 6.484 -49.279 1.00 41.84 184 ARG A O 1
ATOM 1434 N N . ASP A 1 185 ? 15.796 6.657 -47.061 1.00 35.41 185 ASP A N 1
ATOM 1435 C CA . ASP A 1 185 ? 14.989 5.439 -46.929 1.00 35.41 185 ASP A CA 1
ATOM 1436 C C . ASP A 1 185 ? 13.720 5.556 -47.799 1.00 35.41 185 ASP A C 1
ATOM 1438 O O . ASP A 1 185 ? 12.911 6.463 -47.573 1.00 35.41 185 ASP A O 1
ATOM 1442 N N . PRO A 1 186 ? 13.485 4.660 -48.777 1.00 41.81 186 PRO A N 1
ATOM 1443 C CA . PRO A 1 186 ? 12.303 4.722 -49.632 1.00 41.81 186 PRO A CA 1
ATOM 1444 C C . PRO A 1 186 ? 11.055 4.061 -49.016 1.00 41.81 186 PRO A C 1
ATOM 1446 O O . PRO A 1 186 ? 10.086 3.828 -49.731 1.00 41.81 186 PRO A O 1
ATOM 1449 N N . THR A 1 187 ? 11.024 3.764 -47.712 1.00 40.41 187 THR A N 1
ATOM 1450 C CA . THR A 1 187 ? 9.881 3.073 -47.072 1.00 40.41 187 THR A CA 1
ATOM 1451 C C . THR A 1 187 ? 9.138 3.887 -46.012 1.00 40.41 187 THR A C 1
ATOM 1453 O O . THR A 1 187 ? 8.328 3.335 -45.276 1.00 40.41 187 THR A O 1
ATOM 1456 N N . LEU A 1 188 ? 9.342 5.205 -45.954 1.00 42.59 188 LEU A N 1
ATOM 1457 C CA . LEU A 1 188 ? 8.476 6.128 -45.209 1.00 42.59 188 LEU A CA 1
ATOM 1458 C C . LEU A 1 188 ? 7.701 7.017 -46.185 1.00 42.59 188 LEU A C 1
ATOM 1460 O O . LEU A 1 188 ? 7.941 8.214 -46.280 1.00 42.59 188 LEU A O 1
ATOM 1464 N N . ASN A 1 189 ? 6.806 6.398 -46.950 1.00 36.16 189 ASN A N 1
ATOM 1465 C CA . ASN A 1 189 ? 5.606 7.021 -47.507 1.00 36.16 189 ASN A CA 1
ATOM 1466 C C . ASN A 1 189 ? 4.613 5.896 -47.817 1.00 36.16 189 ASN A C 1
ATOM 1468 O O . ASN A 1 189 ? 4.712 5.227 -48.845 1.00 36.16 189 ASN A O 1
ATOM 1472 N N . GLY A 1 190 ? 3.702 5.686 -46.872 1.00 34.41 190 GLY A N 1
ATOM 1473 C CA . GLY A 1 190 ? 2.595 4.738 -46.899 1.00 34.41 190 GLY A CA 1
ATOM 1474 C C . GLY A 1 190 ? 1.802 4.888 -45.617 1.00 34.41 190 GLY A C 1
ATOM 1475 O O . GLY A 1 190 ? 2.385 4.567 -44.559 1.00 34.41 190 GLY A O 1
#

pLDDT: mean 83.79, std 14.82, range [32.94, 96.75]

Sequence (190 aa):
MHGQKGVLGFLESQENFPFAIQGIVPDVVINPHAFPSRQIPAQLLEAALGKGIACGGLKKYDSPFSTPSFDAITEQLRRAGFSKGMERVYNGRLIVMGPTFHQRLVHMAEDKVKFRNTGQIHPITRQPVVDRKRFGGIKFGEMERDCPIVHGASANLHERLFMLSDSLRCSGACLPELQECGERDPTLNG

InterPro domains:
  IPR007120 DNA-directed RNA polymerase, subunit 2, hybrid-binding domain [PF00562] (2-134)
  IPR007641 RNA polymerase Rpb2, domain 7 [PF04560] (136-169)
  IPR015712 DNA-directed RNA polymerase, subunit 2 [PTHR20856] (1-172)
  IPR037033 DNA-directed RNA polymerase, subunit 2, hybrid-binding domain superfamily [G3DSA:2.40.270.10] (1-139)

Radius of gyration: 30.46 Å; chains: 1; bounding box: 64×33×83 Å

Organism: NCBI:txid168575

Secondary structure (DSSP, 8-state):
-------------GGGS--BTT----S----TTHHHHHT-HHHHHHHHHHHHHHTTPPP---BTTBPPPHHHHHHHHHHTT-BTTEEEBTTS-EEE---------S--SGGG----SS--B-TTT-SBP--GGGTPPPP--HHHHHHHHHTT-HHHHHIIIIITTT-----S---S---------TT---

Foldseek 3Di:
DQPDDDDDPDDDDQVPAWAFPVRDGDPDDDDPVVCPVSVCVVQLVQFLQQALVVLPDDDDDCDVPPHPDLVVSQVSVVVSVDHSQWTQTPVRDTDRGGDGDDDDDPDDPVVVDADADDFDADPPVRFFDCDRVRSTDDDCDPVNLVVCVVVVVVVVSCCVVEVRTRDDDDDPDDPDDDDDDDDDDPPPDD